Protein AF-A0A946MXM7-F1 (afdb_monomer_lite)

Sequence (198 aa):
MRIASLSPAITEILFALRLQEQIVCTDELSDYPEEAQSIPRVINDNVYEYEADLVFLLSAAEDKLFKKLQGADFSVSHHSPRTINDIYEMIRSIGMIMQVEKEAAAVVLQMQQGLKDVKRKSTLLPSRQGVYIEGCPQPWVKEVAHIAGLERVARESDAEIIVSHNGRIIDAAFLERAGPRLVEGARYLYGWAFENLH

Secondary structure (DSSP, 8-state):
--EEE-SHHHHHHHHHTT-GGGEEEE-TT---SGGGGGSPBPSTT-GGGGT-SEEEEESGGGHHHHHHHTTSSSEEEEE---SHHHHHHHHHHHHHHTT-HHHHHHHHHHHHHHHHHHHHHHTTSSSPPEEE-TT---TTHHHHHHHTT--EEE-GGGHHHHTTSS-PPP-THHHHS-STTHHHHHHHHHHHHHHHH-

Foldseek 3Di:
DAEEEADLLVQQLCVLLVNNVRYQEYAPPNCPPVVSVVHHHDDPLPCVVRPGQEYEEEAPVCVVVVVVCPPPNHYYHYAYDQALVSLLVVLCVVCVVVVSNVSSVVLSVLLVVLLVVLQVLLVPFPAAAADEQPPQPRNHLVVLLVSLRHDYHDYPVCVVVHCPQPRDHDDCPLVNRSGSSSSVVSVVSNVVSNVSRD

pLDDT: mean 85.26, std 15.39, range [36.59, 98.69]

Radius of gyration: 18.13 Å; chains: 1; bounding box: 43×28×55 Å

Structure (mmCIF, N/CA/C/O backbone):
data_AF-A0A946MXM7-F1
#
_entry.id   AF-A0A946MXM7-F1
#
loop_
_atom_site.group_PDB
_atom_site.id
_atom_site.type_symbol
_atom_site.label_atom_id
_atom_site.label_alt_id
_atom_site.label_comp_id
_atom_site.label_asym_id
_atom_site.label_entity_id
_atom_site.label_seq_id
_atom_site.pdbx_PDB_ins_code
_atom_site.Cartn_x
_atom_site.Cartn_y
_atom_site.Cartn_z
_atom_site.occupancy
_atom_site.B_iso_or_equiv
_atom_site.auth_seq_id
_atom_site.auth_comp_id
_atom_site.auth_asym_id
_atom_site.auth_atom_id
_atom_site.pdbx_PDB_model_num
ATOM 1 N N . MET A 1 1 ? -17.093 -1.864 12.922 1.00 92.75 1 MET A N 1
ATOM 2 C CA . MET A 1 1 ? -15.669 -1.732 13.256 1.00 92.75 1 MET A CA 1
ATOM 3 C C . MET A 1 1 ? -15.189 -0.416 12.682 1.00 92.75 1 MET A C 1
ATOM 5 O O . MET A 1 1 ? -15.561 -0.107 11.555 1.00 92.75 1 MET A O 1
ATOM 9 N N . ARG A 1 2 ? -14.466 0.369 13.473 1.00 97.25 2 ARG A N 1
ATOM 10 C CA . ARG A 1 2 ? -13.941 1.697 13.148 1.00 97.25 2 ARG A CA 1
ATOM 11 C C . ARG A 1 2 ? -12.433 1.592 12.950 1.00 97.25 2 ARG A C 1
ATOM 13 O O . ARG A 1 2 ? -11.744 1.045 13.808 1.00 97.25 2 ARG A O 1
ATOM 20 N N . ILE A 1 3 ? -11.930 2.081 11.825 1.00 97.62 3 ILE A N 1
ATOM 21 C CA . ILE A 1 3 ? -10.545 1.881 11.391 1.00 97.62 3 ILE A CA 1
ATOM 22 C C . ILE A 1 3 ? -9.817 3.219 11.344 1.00 97.62 3 ILE A C 1
ATOM 24 O O . ILE A 1 3 ? -10.284 4.154 10.699 1.00 97.62 3 ILE A O 1
ATOM 28 N N . ALA A 1 4 ? -8.639 3.288 11.949 1.00 96.44 4 ALA A N 1
ATOM 29 C CA . ALA A 1 4 ? -7.672 4.337 11.653 1.00 96.44 4 ALA A CA 1
ATOM 30 C C . ALA A 1 4 ? -6.614 3.797 10.684 1.00 96.44 4 ALA A C 1
ATOM 32 O O . ALA A 1 4 ? -6.014 2.749 10.938 1.00 96.44 4 ALA A O 1
ATOM 33 N N . SER A 1 5 ? -6.382 4.503 9.578 1.00 95.81 5 SER A N 1
ATOM 34 C CA . SER A 1 5 ? -5.374 4.142 8.576 1.00 95.81 5 SER A CA 1
ATOM 35 C C . SER A 1 5 ? -4.242 5.159 8.588 1.00 95.81 5 SER A C 1
ATOM 37 O O . SER A 1 5 ? -4.347 6.210 7.963 1.00 95.81 5 SER A O 1
ATOM 39 N N . LEU A 1 6 ? -3.155 4.877 9.305 1.00 94.06 6 LEU A N 1
ATOM 40 C CA . LEU A 1 6 ? -2.060 5.843 9.457 1.00 94.06 6 LEU A CA 1
ATOM 41 C C . LEU A 1 6 ? -0.965 5.642 8.401 1.00 94.06 6 LEU A C 1
ATOM 43 O O . LEU A 1 6 ? 0.216 5.777 8.686 1.00 94.06 6 LEU A O 1
ATOM 47 N N . SER A 1 7 ? -1.356 5.272 7.182 1.00 92.69 7 SER A N 1
ATOM 48 C CA . SER A 1 7 ? -0.440 5.168 6.051 1.00 92.69 7 SER A CA 1
ATOM 49 C C . SER A 1 7 ? -1.175 5.349 4.722 1.00 92.69 7 SER A C 1
ATOM 51 O O . SER A 1 7 ? -2.181 4.662 4.503 1.00 92.69 7 SER A O 1
ATOM 53 N N . PRO A 1 8 ? -0.618 6.122 3.764 1.00 93.00 8 PRO A N 1
ATOM 54 C CA . PRO A 1 8 ? -1.224 6.302 2.448 1.00 93.00 8 PRO A CA 1
ATOM 55 C C . PRO A 1 8 ? -1.489 4.978 1.741 1.00 93.00 8 PRO A C 1
ATOM 57 O O . PRO A 1 8 ? -2.584 4.737 1.248 1.00 93.00 8 PRO A O 1
ATOM 60 N N . ALA A 1 9 ? -0.512 4.070 1.737 1.00 93.50 9 ALA A N 1
ATOM 61 C CA . ALA A 1 9 ? -0.639 2.795 1.041 1.00 93.50 9 ALA A CA 1
ATOM 62 C C . ALA A 1 9 ? -1.697 1.877 1.672 1.00 93.50 9 ALA A C 1
ATOM 64 O O . ALA A 1 9 ? -2.398 1.166 0.952 1.00 93.50 9 ALA A O 1
ATOM 65 N N . ILE A 1 10 ? -1.845 1.906 3.000 1.00 96.00 10 ILE A N 1
ATOM 66 C CA . ILE A 1 10 ? -2.918 1.166 3.670 1.00 96.00 10 ILE A CA 1
ATOM 67 C C . ILE A 1 10 ? -4.274 1.764 3.309 1.00 96.00 10 ILE A C 1
ATOM 69 O O . ILE A 1 10 ? -5.190 1.004 3.002 1.00 96.00 10 ILE A O 1
ATOM 73 N N . THR A 1 11 ? -4.398 3.093 3.286 1.00 96.81 11 THR A N 1
ATOM 74 C CA . THR A 1 11 ? -5.640 3.761 2.881 1.00 96.81 11 THR A CA 1
ATOM 75 C C . THR A 1 11 ? -6.045 3.308 1.481 1.00 96.81 11 THR A C 1
ATOM 77 O O . THR A 1 11 ? -7.160 2.824 1.295 1.00 96.81 11 THR A O 1
ATOM 80 N N . GLU A 1 12 ? -5.118 3.308 0.521 1.00 96.50 12 GLU A N 1
ATOM 81 C CA . GLU A 1 12 ? -5.386 2.806 -0.833 1.00 96.50 12 GLU A CA 1
ATOM 82 C C . GLU A 1 12 ? -5.835 1.334 -0.852 1.00 96.50 12 GLU A C 1
ATOM 84 O O . GLU A 1 12 ? -6.747 0.970 -1.600 1.00 96.50 12 GLU A O 1
ATOM 89 N N . ILE A 1 13 ? -5.227 0.477 -0.023 1.00 97.75 13 ILE A N 1
ATOM 90 C CA . ILE A 1 13 ? -5.630 -0.930 0.107 1.00 97.75 13 ILE A CA 1
ATOM 91 C C . ILE A 1 13 ? -7.049 -1.034 0.668 1.00 97.75 13 ILE A C 1
ATOM 93 O O . ILE A 1 13 ? -7.863 -1.756 0.101 1.00 97.75 13 ILE A O 1
ATOM 97 N N . LEU A 1 14 ? -7.376 -0.316 1.742 1.00 98.19 14 LEU A N 1
ATOM 98 C CA . LEU A 1 14 ? -8.707 -0.352 2.354 1.00 98.19 14 LEU A CA 1
ATOM 99 C C . LEU A 1 14 ? -9.793 0.098 1.368 1.00 98.19 14 LEU A C 1
ATOM 101 O O . LEU A 1 14 ? -10.842 -0.542 1.282 1.00 98.19 14 LEU A O 1
ATOM 105 N N . PHE A 1 15 ? -9.521 1.122 0.558 1.00 98.19 15 PHE A N 1
ATOM 106 C CA . PHE A 1 15 ? -10.405 1.518 -0.541 1.00 98.19 15 PHE A CA 1
ATOM 107 C C . PHE A 1 15 ? -10.541 0.421 -1.604 1.00 98.19 15 PHE A C 1
ATOM 109 O O . PHE A 1 15 ? -11.656 0.087 -2.008 1.00 98.19 15 PHE A O 1
ATOM 116 N N . ALA A 1 16 ? -9.439 -0.207 -2.022 1.00 97.94 16 ALA A N 1
ATOM 117 C CA . ALA A 1 16 ? -9.481 -1.320 -2.975 1.00 97.94 16 ALA A CA 1
ATOM 118 C C . ALA A 1 16 ? -10.277 -2.531 -2.445 1.00 97.94 16 ALA A C 1
ATOM 120 O O . ALA A 1 16 ? -10.899 -3.257 -3.224 1.00 97.94 16 ALA A O 1
ATOM 121 N N . LEU A 1 17 ? -10.302 -2.718 -1.122 1.00 98.38 17 LEU A N 1
ATOM 122 C CA . LEU A 1 17 ? -11.099 -3.729 -0.422 1.00 98.38 17 LEU A CA 1
ATOM 123 C C . LEU A 1 17 ? -12.547 -3.295 -0.138 1.00 98.38 17 LEU A C 1
ATOM 125 O O . LEU A 1 17 ? -13.307 -4.078 0.426 1.00 98.38 17 LEU A O 1
ATOM 129 N N . ARG A 1 18 ? -12.952 -2.089 -0.560 1.00 97.75 18 ARG A N 1
ATOM 130 C CA . ARG A 1 18 ? -14.290 -1.502 -0.344 1.00 97.75 18 ARG A CA 1
ATOM 131 C C . ARG A 1 18 ? -14.629 -1.248 1.129 1.00 97.75 18 ARG A C 1
ATOM 133 O O . ARG A 1 18 ? -15.782 -1.381 1.539 1.00 97.75 18 ARG A O 1
ATOM 140 N N . LEU A 1 19 ? -13.623 -0.896 1.924 1.00 98.12 19 LEU A N 1
ATOM 141 C CA . LEU A 1 19 ? -13.735 -0.664 3.367 1.00 98.12 19 LEU A CA 1
ATOM 142 C C . LEU A 1 19 ? -13.740 0.825 3.745 1.00 98.12 19 LEU A C 1
ATOM 144 O O . LEU A 1 19 ? -13.692 1.141 4.930 1.00 98.12 19 LEU A O 1
ATOM 148 N N . GLN A 1 20 ? -13.819 1.739 2.774 1.00 97.62 20 GLN A N 1
ATOM 149 C CA . GLN A 1 20 ? -13.701 3.184 3.001 1.00 97.62 20 GLN A CA 1
ATOM 150 C C . GLN A 1 20 ? -14.689 3.749 4.035 1.00 97.62 20 GLN A C 1
ATOM 152 O O . GLN A 1 20 ? -14.307 4.585 4.843 1.00 97.62 20 GLN A O 1
ATOM 157 N N . GLU A 1 21 ? -15.918 3.226 4.094 1.00 97.62 21 GLU A N 1
ATOM 158 C CA . GLU A 1 21 ? -16.949 3.657 5.060 1.00 97.62 21 GLU A CA 1
ATOM 159 C C . GLU A 1 21 ? -16.601 3.327 6.523 1.00 97.62 21 GLU A C 1
ATOM 161 O O . GLU A 1 21 ? -17.236 3.822 7.451 1.00 97.62 21 GLU A O 1
ATOM 166 N N . GLN A 1 22 ? -15.624 2.445 6.749 1.00 98.06 22 GLN A N 1
ATOM 167 C CA . GLN A 1 22 ? -15.172 2.062 8.087 1.00 98.06 22 GLN A CA 1
ATOM 168 C C . GLN A 1 22 ? -13.999 2.922 8.570 1.00 98.06 22 GLN A C 1
ATOM 170 O O . GLN A 1 22 ? -13.632 2.830 9.741 1.00 98.06 22 GLN A O 1
ATOM 175 N N . ILE A 1 23 ? -13.404 3.740 7.694 1.00 98.12 23 ILE A N 1
ATOM 176 C CA . ILE A 1 23 ? -12.245 4.572 8.016 1.00 98.12 23 ILE A CA 1
ATOM 177 C C . ILE A 1 23 ? -12.723 5.831 8.743 1.00 98.12 23 ILE A C 1
ATOM 179 O O . ILE A 1 23 ? -13.454 6.648 8.189 1.00 98.12 23 ILE A O 1
ATOM 183 N N . VAL A 1 24 ? -12.299 5.991 9.994 1.00 97.62 24 VAL A N 1
ATOM 184 C CA . VAL A 1 24 ? -12.671 7.134 10.843 1.00 97.62 24 VAL A CA 1
ATOM 185 C C . VAL A 1 24 ? -11.624 8.238 10.834 1.00 97.62 24 VAL A C 1
ATOM 187 O O . VAL A 1 24 ? -11.960 9.395 11.083 1.00 97.62 24 VAL A O 1
ATOM 190 N N . CYS A 1 25 ? -10.374 7.891 10.528 1.00 97.06 25 CYS A N 1
ATOM 191 C CA . CYS A 1 25 ? -9.313 8.852 10.286 1.00 97.06 25 CYS A CA 1
ATOM 192 C C . CYS A 1 25 ? -8.159 8.263 9.466 1.00 97.06 25 CYS A C 1
ATOM 194 O O . CYS A 1 25 ? -7.958 7.042 9.429 1.00 97.06 25 CYS A O 1
ATOM 196 N N . THR A 1 26 ? -7.389 9.148 8.834 1.00 96.38 26 THR A N 1
ATOM 197 C CA . THR A 1 26 ? -6.160 8.814 8.105 1.00 96.38 26 THR A CA 1
ATOM 198 C C . THR A 1 26 ? -4.949 9.596 8.611 1.00 96.38 26 THR A C 1
ATOM 200 O O . THR A 1 26 ? -5.084 10.535 9.399 1.00 96.38 26 THR A O 1
ATOM 203 N N . ASP A 1 27 ? -3.757 9.249 8.125 1.00 92.44 27 ASP A N 1
ATOM 204 C CA . ASP A 1 27 ? -2.595 10.141 8.176 1.00 92.44 27 ASP A CA 1
ATOM 205 C C . ASP A 1 27 ? -2.756 11.366 7.247 1.00 92.44 27 ASP A C 1
ATOM 207 O O . ASP A 1 27 ? -3.731 11.493 6.498 1.00 92.44 27 ASP A O 1
ATOM 211 N N . GLU A 1 28 ? -1.785 12.281 7.294 1.00 91.19 28 GLU A N 1
ATOM 212 C CA . GLU A 1 28 ? -1.806 13.543 6.545 1.00 91.19 28 GLU A CA 1
ATOM 213 C C . GLU A 1 28 ? -1.545 13.400 5.037 1.00 91.19 28 GLU A C 1
ATOM 215 O O . GLU A 1 28 ? -1.922 14.290 4.268 1.00 91.19 28 GLU A O 1
ATOM 220 N N . LEU A 1 29 ? -0.900 12.309 4.617 1.00 90.88 29 LEU A N 1
ATOM 221 C CA . LEU A 1 29 ? -0.456 12.048 3.245 1.00 90.88 29 LEU A CA 1
ATOM 222 C C . LEU A 1 29 ? -1.407 11.109 2.484 1.00 90.88 29 LEU A C 1
ATOM 224 O O . LEU A 1 29 ? -1.219 10.871 1.290 1.00 90.88 29 LEU A O 1
ATOM 228 N N . SER A 1 30 ? -2.421 10.566 3.158 1.00 93.00 30 SER A N 1
ATOM 229 C CA . SER A 1 30 ? -3.493 9.787 2.540 1.00 93.00 30 SER A CA 1
ATOM 230 C C . SER A 1 30 ? -4.367 10.677 1.649 1.00 93.00 30 SER A C 1
ATOM 232 O O . SER A 1 30 ? -5.227 11.418 2.122 1.00 93.00 30 SER A O 1
ATOM 234 N N . ASP A 1 31 ? -4.137 10.605 0.339 1.00 92.56 31 ASP A N 1
ATOM 235 C CA . ASP A 1 31 ? -4.750 11.485 -0.666 1.00 92.56 31 ASP A CA 1
ATOM 236 C C . ASP A 1 31 ? -5.402 10.741 -1.849 1.00 92.56 31 ASP A C 1
ATOM 238 O O . ASP A 1 31 ? -5.929 11.390 -2.759 1.00 92.56 31 ASP A O 1
ATOM 242 N N . TYR A 1 32 ? -5.356 9.402 -1.842 1.00 92.31 32 TYR A N 1
ATOM 243 C CA . TYR A 1 32 ? -5.869 8.543 -2.906 1.00 92.31 32 TYR A CA 1
ATOM 244 C C . TYR A 1 32 ? -6.736 7.391 -2.357 1.00 92.31 32 TYR A C 1
ATOM 246 O O . TYR A 1 32 ? -6.351 6.754 -1.371 1.00 92.31 32 TYR A O 1
ATOM 254 N N . PRO A 1 33 ? -7.857 7.056 -3.026 1.00 93.81 33 PRO A N 1
ATOM 255 C CA . PRO A 1 33 ? -8.458 7.818 -4.128 1.00 93.81 33 PRO A CA 1
ATOM 256 C C . PRO A 1 33 ? -8.921 9.206 -3.641 1.00 93.81 33 PRO A C 1
ATOM 258 O O . PRO A 1 33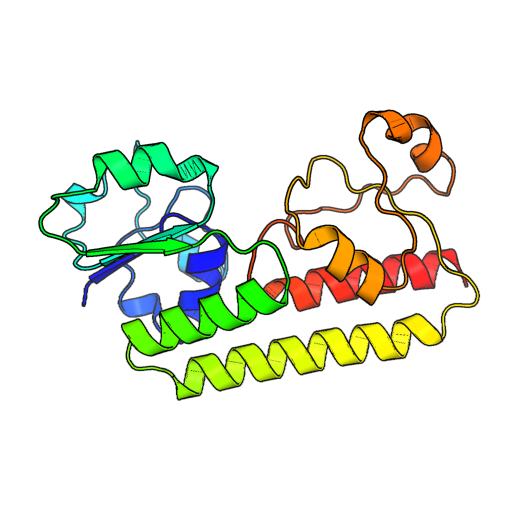 ? -8.792 9.505 -2.457 1.00 93.81 33 PRO A O 1
ATOM 261 N N . GLU A 1 34 ? -9.363 10.093 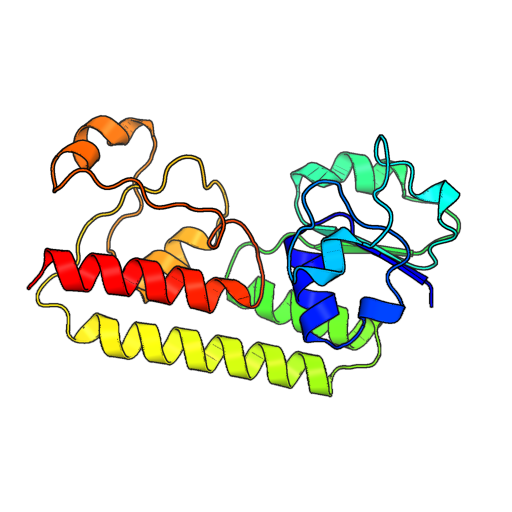-4.536 1.00 95.50 34 GLU A N 1
ATOM 262 C CA . GLU A 1 34 ? -9.643 11.505 -4.200 1.00 95.50 34 GLU A CA 1
ATOM 263 C C . GLU A 1 34 ? -10.600 11.641 -3.001 1.00 95.50 34 GLU A C 1
ATOM 265 O O . GLU A 1 34 ? -10.434 12.511 -2.145 1.00 95.50 34 GLU A O 1
ATOM 270 N N . GLU A 1 35 ? -11.537 10.702 -2.874 1.00 96.56 35 GLU A N 1
ATOM 271 C CA . GLU A 1 35 ? -12.482 10.590 -1.768 1.00 96.56 35 GLU A CA 1
ATOM 272 C C . GLU A 1 35 ? -11.802 10.442 -0.394 1.00 96.56 35 GLU A C 1
ATOM 274 O O . GLU A 1 35 ? -12.352 10.906 0.607 1.00 96.56 35 GLU A O 1
ATOM 279 N N . ALA A 1 36 ? -10.594 9.868 -0.323 1.00 96.44 36 ALA A N 1
ATOM 280 C CA . ALA A 1 36 ? -9.826 9.739 0.917 1.00 96.44 36 ALA A CA 1
ATOM 281 C C . ALA A 1 36 ? -9.493 11.100 1.547 1.00 96.44 36 ALA A C 1
ATOM 283 O O . ALA A 1 36 ? -9.412 11.208 2.767 1.00 96.44 36 ALA A O 1
ATOM 284 N N . GLN A 1 37 ? -9.381 12.164 0.743 1.00 96.00 37 GLN A N 1
ATOM 285 C CA . GLN A 1 37 ? -9.074 13.510 1.239 1.00 96.00 37 GLN A CA 1
ATOM 286 C C . GLN A 1 37 ? -10.196 14.105 2.099 1.00 96.00 37 GLN A C 1
ATOM 288 O O . GLN A 1 37 ? -9.952 15.054 2.843 1.00 96.00 37 GLN A O 1
ATOM 293 N N . SER A 1 38 ? -11.414 13.562 1.995 1.00 96.00 38 SER A N 1
ATOM 294 C CA . SER A 1 38 ? -12.558 13.982 2.809 1.00 96.00 38 SER A CA 1
ATOM 295 C C . SER A 1 38 ? -12.586 13.345 4.203 1.00 96.00 38 SER A C 1
ATOM 297 O O . SER A 1 38 ? -13.332 13.804 5.069 1.00 96.00 38 SER A O 1
ATOM 299 N N . ILE A 1 39 ? -11.777 12.307 4.432 1.00 97.56 39 ILE A N 1
ATOM 300 C CA . ILE A 1 39 ? -11.706 11.603 5.712 1.00 97.56 39 ILE A CA 1
ATOM 301 C C . ILE A 1 39 ? -10.918 12.468 6.714 1.00 97.56 39 ILE A C 1
ATOM 303 O O . ILE A 1 39 ? -9.913 13.080 6.338 1.00 97.56 39 ILE A O 1
ATOM 307 N N . PRO A 1 40 ? -11.338 12.546 7.994 1.00 96.50 40 PRO A N 1
ATOM 308 C CA . PRO A 1 40 ? -10.597 13.283 9.012 1.00 96.50 40 PRO A CA 1
ATOM 309 C C . PRO A 1 40 ? -9.131 12.839 9.120 1.00 96.50 40 PRO A C 1
ATOM 311 O O . PRO A 1 40 ? -8.828 11.649 9.091 1.00 96.50 40 PRO A O 1
ATOM 314 N N . ARG A 1 41 ? -8.214 13.794 9.292 1.00 94.94 41 ARG A N 1
ATOM 315 C CA . ARG A 1 41 ? -6.779 13.516 9.444 1.00 94.94 41 ARG A CA 1
ATOM 316 C C . ARG A 1 41 ? -6.381 13.564 10.906 1.00 94.94 41 ARG A C 1
ATOM 318 O O . ARG A 1 41 ? -6.743 14.500 11.621 1.00 94.94 41 ARG A O 1
ATOM 325 N N . VAL A 1 42 ? -5.603 12.584 11.342 1.00 90.94 42 VAL A N 1
ATOM 326 C CA . VAL A 1 42 ? -5.028 12.594 12.684 1.00 90.94 42 VAL A CA 1
ATOM 327 C C . VAL A 1 42 ? -3.996 13.716 12.791 1.00 90.94 42 VAL A C 1
ATOM 329 O O . VAL A 1 42 ? -3.133 13.860 11.933 1.00 90.94 42 VAL A O 1
ATOM 332 N N . ILE A 1 43 ? -4.071 14.496 13.871 1.00 81.56 43 ILE A N 1
ATOM 333 C CA . ILE A 1 43 ? -3.101 15.546 14.194 1.00 81.56 43 ILE A CA 1
ATOM 334 C C . ILE A 1 43 ? -2.116 14.969 15.218 1.00 81.56 43 ILE A C 1
ATOM 336 O O . ILE A 1 43 ? -2.541 14.443 16.249 1.00 81.56 43 ILE A O 1
ATOM 340 N N . ASN A 1 44 ? -0.807 15.089 14.972 1.00 79.44 44 ASN A N 1
ATOM 341 C CA . ASN A 1 44 ? 0.255 14.610 15.878 1.00 79.44 44 ASN A CA 1
ATOM 342 C C . ASN A 1 44 ? 0.127 13.121 16.275 1.00 79.44 44 ASN A C 1
ATOM 344 O O . ASN A 1 44 ? 0.430 12.760 17.415 1.00 79.44 44 ASN A O 1
ATOM 348 N N . ASP A 1 45 ? -0.364 12.271 15.371 1.00 74.69 45 ASP A N 1
ATOM 349 C CA . ASP A 1 45 ? -0.619 10.840 15.602 1.00 74.69 45 ASP A CA 1
ATOM 350 C C . ASP A 1 45 ? -1.590 10.528 16.766 1.00 74.69 45 ASP A C 1
ATOM 352 O O . ASP A 1 45 ? -1.630 9.403 17.275 1.00 74.69 45 ASP A O 1
ATOM 356 N N . ASN A 1 46 ? -2.404 11.500 17.201 1.00 84.69 46 ASN A N 1
ATOM 357 C CA . ASN A 1 46 ? -3.395 11.302 18.257 1.00 84.69 46 ASN A CA 1
ATOM 358 C C . ASN A 1 46 ? -4.665 10.585 17.758 1.00 84.69 46 ASN A C 1
ATOM 360 O O . ASN A 1 46 ? -5.710 11.193 17.530 1.00 84.69 46 ASN A O 1
ATOM 364 N N . VAL A 1 47 ? -4.581 9.264 17.606 1.00 89.50 47 VAL A N 1
ATOM 365 C CA . VAL A 1 47 ? -5.699 8.425 17.140 1.00 89.50 47 VAL A CA 1
ATOM 366 C C . VAL A 1 47 ? -6.829 8.260 18.173 1.00 89.50 47 VAL A C 1
ATOM 368 O O . VAL A 1 47 ? -7.955 7.927 17.806 1.00 89.50 47 VAL A O 1
ATOM 371 N N . TYR A 1 48 ? -6.564 8.526 19.458 1.00 87.94 48 TYR A N 1
ATOM 372 C CA . TYR A 1 48 ? -7.511 8.295 20.559 1.00 87.94 48 TYR A CA 1
ATOM 373 C C . TYR A 1 48 ? -8.800 9.128 20.453 1.00 87.94 48 TYR A C 1
ATOM 375 O O . TYR A 1 48 ? -9.831 8.728 20.985 1.00 87.94 48 TYR A O 1
ATOM 383 N N . GLU A 1 49 ? -8.765 10.257 19.742 1.00 89.81 49 GLU A N 1
ATOM 384 C CA . GLU A 1 49 ? -9.922 11.143 19.544 1.00 89.81 49 GLU A CA 1
ATOM 385 C C . GLU A 1 49 ? -10.953 10.597 18.542 1.00 89.81 49 GLU A C 1
ATOM 387 O O . GLU A 1 49 ? -12.064 11.115 18.455 1.00 89.81 49 GLU A O 1
ATOM 392 N N . TYR A 1 50 ? -10.606 9.546 17.794 1.00 92.81 50 TYR A N 1
ATOM 393 C CA . TYR A 1 50 ? -11.407 9.049 16.673 1.00 92.81 50 TYR A CA 1
ATOM 394 C C . TYR A 1 50 ? -12.178 7.763 16.981 1.00 92.81 50 TYR A C 1
ATOM 396 O O . TYR A 1 50 ? -12.850 7.232 16.094 1.00 92.81 50 TYR A O 1
ATOM 404 N N . GLU A 1 51 ? -12.121 7.264 18.221 1.00 92.44 51 GLU A N 1
ATOM 405 C CA . GLU A 1 51 ? -12.816 6.039 18.655 1.00 92.44 51 GLU A CA 1
ATOM 406 C C . GLU A 1 51 ? -12.547 4.851 17.706 1.00 92.44 51 GLU A C 1
ATOM 408 O O . GLU A 1 51 ? -13.468 4.148 17.291 1.00 92.44 51 GLU A O 1
ATOM 413 N N . ALA A 1 52 ? -11.302 4.676 17.256 1.00 94.94 52 ALA A N 1
ATOM 414 C CA . ALA A 1 52 ? -10.939 3.556 16.390 1.00 94.94 52 ALA A CA 1
ATOM 415 C C . ALA A 1 52 ? -10.915 2.243 17.190 1.00 94.94 52 ALA A C 1
ATOM 417 O O . ALA A 1 52 ? -10.410 2.215 18.306 1.00 94.94 52 ALA A O 1
ATOM 418 N N . ASP A 1 53 ? -11.407 1.154 16.595 1.00 96.12 53 ASP A N 1
ATOM 419 C CA . ASP A 1 53 ? -11.301 -0.210 17.137 1.00 96.12 53 ASP A CA 1
ATOM 420 C C . ASP A 1 53 ? -9.995 -0.890 16.684 1.00 96.12 53 ASP A C 1
ATOM 422 O O . ASP A 1 53 ? -9.456 -1.774 17.357 1.00 96.12 53 ASP A O 1
ATOM 426 N N . LEU A 1 54 ? -9.502 -0.491 15.505 1.00 96.31 54 LEU A N 1
ATOM 427 C CA . LEU A 1 54 ? -8.329 -1.048 14.843 1.00 96.31 54 LEU A CA 1
ATOM 428 C C . LEU A 1 54 ? -7.517 0.060 14.168 1.00 96.31 54 LEU A C 1
ATOM 430 O O . LEU A 1 54 ? -8.046 0.833 13.371 1.00 96.31 54 LEU A O 1
ATOM 434 N N . VAL A 1 55 ? -6.217 0.095 14.446 1.00 95.38 55 VAL A N 1
ATOM 435 C CA . VAL A 1 55 ? -5.261 1.016 13.825 1.00 95.38 55 VAL A CA 1
ATOM 436 C C . VAL A 1 55 ? -4.321 0.231 12.921 1.00 95.38 55 VAL A C 1
ATOM 438 O O . VAL A 1 55 ? -3.661 -0.706 13.373 1.00 95.38 55 VAL A O 1
ATOM 441 N N . PHE A 1 56 ? -4.234 0.620 11.653 1.00 95.56 56 PHE A N 1
ATOM 442 C CA . PHE A 1 56 ? -3.238 0.089 10.733 1.00 95.56 56 PHE A CA 1
ATOM 443 C C . PHE A 1 56 ? -2.031 1.019 10.624 1.00 95.56 56 PHE A C 1
ATOM 445 O O . PHE A 1 56 ? -2.177 2.230 10.457 1.00 95.56 56 PHE A O 1
ATOM 452 N N . LEU A 1 57 ? -0.849 0.410 10.670 1.00 92.94 57 LEU A N 1
ATOM 453 C CA . LEU A 1 57 ? 0.457 1.045 10.526 1.00 92.94 57 LEU A CA 1
ATOM 454 C C . LEU A 1 57 ? 1.246 0.349 9.409 1.00 92.94 57 LEU A C 1
ATOM 456 O O . LEU A 1 57 ? 1.149 -0.873 9.236 1.00 92.94 57 LEU A O 1
ATOM 460 N N . LEU A 1 58 ? 2.077 1.100 8.694 1.00 90.38 58 LEU A N 1
ATOM 461 C CA . LEU A 1 58 ? 2.960 0.592 7.653 1.00 90.38 58 LEU A CA 1
ATOM 462 C C . LEU A 1 58 ? 4.324 1.282 7.713 1.00 90.38 58 LEU A C 1
ATOM 464 O O . LEU A 1 58 ? 4.447 2.421 7.277 1.00 90.38 58 LEU A O 1
ATOM 468 N N . SER A 1 59 ? 5.356 0.531 8.119 1.00 80.81 59 SER A N 1
ATOM 469 C CA . SER A 1 59 ? 6.803 0.827 8.025 1.00 80.81 59 SER A CA 1
ATOM 470 C C . SER A 1 59 ? 7.513 0.526 9.342 1.00 80.81 59 SER A C 1
ATOM 472 O O . SER A 1 59 ? 6.982 0.756 10.422 1.00 80.81 59 SER A O 1
ATOM 474 N N . ALA A 1 60 ? 8.781 0.113 9.270 1.00 67.19 60 ALA A N 1
ATOM 475 C CA . ALA A 1 60 ? 9.648 0.023 10.449 1.00 67.19 60 ALA A CA 1
ATOM 476 C C . ALA A 1 60 ? 9.884 1.387 11.139 1.00 67.19 60 ALA A C 1
ATOM 478 O O . ALA A 1 60 ? 10.189 1.440 12.328 1.00 67.19 60 ALA A O 1
ATOM 479 N N . ALA A 1 61 ? 9.742 2.505 10.415 1.00 65.31 61 ALA A N 1
ATOM 480 C CA . ALA A 1 61 ? 9.880 3.846 10.993 1.00 65.31 61 ALA A CA 1
ATOM 481 C C . ALA A 1 61 ? 8.812 4.135 12.067 1.00 65.31 61 ALA A C 1
ATOM 483 O O . ALA A 1 61 ? 9.050 4.915 12.992 1.00 65.31 61 ALA A O 1
ATOM 484 N N . GLU A 1 62 ? 7.672 3.449 11.983 1.00 76.50 62 GLU A N 1
ATOM 485 C CA . GLU A 1 62 ? 6.542 3.595 12.895 1.00 76.50 62 GLU A CA 1
ATOM 486 C C . GLU A 1 62 ? 6.655 2.699 14.133 1.00 76.50 62 GLU A C 1
ATOM 488 O O . GLU A 1 62 ? 5.797 2.770 15.004 1.00 76.50 62 GLU A O 1
ATOM 493 N N . ASP A 1 63 ? 7.739 1.929 14.308 1.00 77.81 63 ASP A N 1
ATOM 494 C CA . ASP A 1 63 ? 7.960 1.079 15.493 1.00 77.81 63 ASP A CA 1
ATOM 495 C C . ASP A 1 63 ? 7.810 1.851 16.815 1.00 77.81 63 ASP A C 1
ATOM 497 O O . ASP A 1 63 ? 7.363 1.311 17.830 1.00 77.81 63 ASP A O 1
ATOM 501 N N . LYS A 1 64 ? 8.210 3.130 16.829 1.00 80.62 64 LYS A N 1
ATOM 502 C CA . LYS A 1 64 ? 8.044 4.003 18.000 1.00 80.62 64 LYS A CA 1
ATOM 503 C C . LYS A 1 64 ? 6.577 4.335 18.253 1.00 80.62 64 LYS A C 1
ATOM 505 O O . LYS A 1 64 ? 6.171 4.340 19.412 1.00 80.62 64 LYS A O 1
ATOM 510 N N . LEU A 1 65 ? 5.815 4.627 17.200 1.00 82.62 65 LEU A N 1
ATOM 511 C CA . LEU A 1 65 ? 4.380 4.881 17.294 1.00 82.62 65 LEU A CA 1
ATOM 512 C C . LEU A 1 65 ? 3.655 3.598 17.706 1.00 82.62 65 LEU A C 1
ATOM 514 O O . LEU A 1 65 ? 2.937 3.612 18.697 1.00 82.62 65 LEU A O 1
ATOM 518 N N . PHE A 1 66 ? 3.960 2.467 17.067 1.00 83.56 66 PHE A N 1
ATOM 519 C CA . PHE A 1 66 ? 3.456 1.150 17.449 1.00 83.56 66 PHE A CA 1
ATOM 520 C C . PHE A 1 66 ? 3.659 0.874 18.944 1.00 83.56 66 PHE A C 1
ATOM 522 O O . PHE A 1 66 ? 2.705 0.556 19.644 1.00 83.56 66 PHE A O 1
ATOM 529 N N . LYS A 1 67 ? 4.874 1.081 19.472 1.00 84.12 67 LYS A N 1
ATOM 530 C CA . LYS A 1 67 ? 5.166 0.919 20.909 1.00 84.12 67 LYS A CA 1
ATOM 531 C C . LYS A 1 67 ? 4.382 1.869 21.814 1.00 84.12 67 LYS A C 1
ATOM 533 O O . LYS A 1 67 ? 4.071 1.482 22.931 1.00 84.12 67 LYS A O 1
ATOM 538 N N . LYS A 1 68 ? 4.090 3.096 21.371 1.00 84.12 68 LYS A N 1
ATOM 539 C CA . LYS A 1 68 ? 3.254 4.042 22.134 1.00 84.12 68 LYS A CA 1
ATOM 540 C 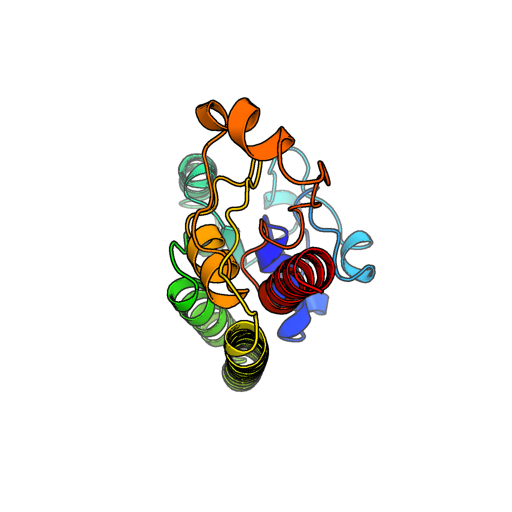C . LYS A 1 68 ? 1.791 3.612 22.171 1.00 84.12 68 LYS A C 1
ATOM 542 O O . LYS A 1 68 ? 1.129 3.835 23.174 1.00 84.12 68 LYS A O 1
ATOM 547 N N . LEU A 1 69 ? 1.311 3.014 21.084 1.00 85.25 69 LEU A N 1
ATOM 548 C CA . LEU A 1 69 ? -0.064 2.541 20.948 1.00 85.25 69 LEU A CA 1
ATOM 549 C C . LEU A 1 69 ? -0.279 1.159 21.598 1.00 85.25 69 LEU A C 1
ATOM 551 O O . LEU A 1 69 ? -1.419 0.733 21.766 1.00 85.25 69 LEU A O 1
ATOM 555 N N . GLN A 1 70 ? 0.791 0.455 21.995 1.00 78.00 70 GLN A N 1
ATOM 556 C CA . GLN A 1 70 ? 0.680 -0.798 22.746 1.00 78.00 70 GLN A CA 1
ATOM 557 C C . GLN A 1 70 ? 0.002 -0.569 24.101 1.00 78.00 70 GLN A C 1
ATOM 559 O O . GLN A 1 70 ? 0.431 0.266 24.892 1.00 78.00 70 GLN A O 1
ATOM 564 N N . GLY A 1 71 ? -1.033 -1.363 24.383 1.00 75.06 71 GLY A N 1
ATOM 565 C CA . GLY A 1 71 ? -1.815 -1.257 25.617 1.00 75.06 71 GLY A CA 1
ATOM 566 C C . GLY A 1 71 ? -2.948 -0.232 25.560 1.00 75.06 71 GLY A C 1
ATOM 567 O O . GLY A 1 71 ? -3.564 0.022 26.590 1.00 75.06 71 GLY A O 1
ATOM 568 N N . ALA A 1 72 ? -3.226 0.343 24.386 1.00 83.44 72 ALA A N 1
ATOM 569 C CA . ALA A 1 72 ? -4.472 1.056 24.139 1.00 83.44 72 ALA A CA 1
ATOM 570 C C . ALA A 1 72 ? -5.676 0.097 24.137 1.00 83.44 72 ALA A C 1
ATOM 572 O O . ALA A 1 72 ? -5.524 -1.114 23.968 1.00 83.44 72 ALA A O 1
ATOM 573 N N . ASP A 1 73 ? -6.879 0.658 24.254 1.00 87.44 73 ASP A N 1
ATOM 574 C CA . ASP A 1 73 ? -8.138 -0.100 24.218 1.00 87.44 73 ASP A CA 1
ATOM 575 C C . ASP A 1 73 ? -8.524 -0.583 22.802 1.00 87.44 73 ASP A C 1
ATOM 577 O O . ASP A 1 73 ? -9.546 -1.244 22.623 1.00 87.44 73 ASP A O 1
ATOM 581 N N . PHE A 1 74 ? -7.699 -0.286 21.793 1.00 90.88 74 PHE A N 1
ATOM 582 C CA . PHE A 1 74 ? -7.866 -0.713 20.405 1.00 90.88 74 PHE A CA 1
ATOM 583 C C . PHE A 1 74 ? -6.758 -1.663 19.948 1.00 90.88 74 PHE A C 1
ATOM 585 O O . PHE A 1 74 ? -5.650 -1.695 20.486 1.00 90.88 74 PHE A O 1
ATOM 592 N N . SER A 1 75 ? -7.052 -2.431 18.900 1.00 94.00 75 SER A N 1
ATOM 593 C CA . SER A 1 75 ? -6.071 -3.310 18.261 1.00 94.00 75 SER A CA 1
ATOM 594 C C . SER A 1 75 ? -5.159 -2.527 17.319 1.00 94.00 75 SER A C 1
ATOM 596 O O . SER A 1 75 ? -5.578 -1.551 16.700 1.00 94.00 75 SER A O 1
ATOM 598 N N . VAL A 1 76 ? -3.913 -2.977 17.157 1.00 93.12 76 VAL A N 1
ATOM 599 C CA . VAL A 1 76 ? -2.963 -2.376 16.209 1.00 93.12 76 VAL A CA 1
ATOM 600 C C . VAL A 1 76 ? -2.412 -3.454 15.279 1.00 93.12 76 VAL A C 1
ATOM 602 O O . VAL A 1 76 ? -1.828 -4.432 15.745 1.00 93.12 76 VAL A O 1
ATOM 605 N N . SER A 1 77 ? -2.583 -3.267 13.969 1.00 93.69 77 SER A N 1
ATOM 606 C CA . SER A 1 77 ? -2.019 -4.123 12.921 1.00 93.69 77 SER A CA 1
ATOM 607 C C . SER A 1 77 ? -0.878 -3.390 12.228 1.00 93.69 77 SER A C 1
ATOM 609 O O . SER A 1 77 ? -1.088 -2.389 11.544 1.00 93.69 77 SER A O 1
ATOM 611 N N . HIS A 1 78 ? 0.344 -3.878 12.420 1.00 92.81 78 HIS A N 1
ATOM 612 C CA . HIS A 1 78 ? 1.551 -3.244 11.900 1.00 92.81 78 HIS A CA 1
ATOM 613 C C . HIS A 1 78 ? 2.198 -4.093 10.810 1.00 92.81 78 HIS A C 1
ATOM 615 O O . HIS A 1 78 ? 2.436 -5.289 10.993 1.00 92.81 78 HIS A O 1
ATOM 621 N N . HIS A 1 79 ? 2.499 -3.460 9.678 1.00 92.69 79 HIS A N 1
ATOM 622 C CA . HIS A 1 79 ? 3.088 -4.107 8.513 1.00 92.69 79 HIS A CA 1
ATOM 623 C C . HIS A 1 79 ? 4.415 -3.447 8.118 1.00 92.69 79 HIS A C 1
ATOM 625 O O . HIS A 1 79 ? 4.613 -2.243 8.256 1.00 92.69 79 HIS A O 1
ATOM 631 N N . SER A 1 80 ? 5.351 -4.244 7.602 1.00 91.56 80 SER A N 1
ATOM 632 C CA . SER A 1 80 ? 6.650 -3.759 7.117 1.00 91.56 80 SER A CA 1
ATOM 633 C C . SER A 1 80 ? 7.130 -4.639 5.953 1.00 91.56 80 SER A C 1
ATOM 635 O O . SER A 1 80 ? 8.067 -5.431 6.111 1.00 91.56 80 SER A O 1
ATOM 637 N N . PRO A 1 81 ? 6.425 -4.597 4.803 1.00 92.75 81 PRO A N 1
ATOM 638 C CA . PRO A 1 81 ? 6.750 -5.437 3.659 1.00 92.75 81 PRO A CA 1
ATOM 639 C C . PRO A 1 81 ? 8.130 -5.074 3.110 1.00 92.75 81 PRO A C 1
ATOM 641 O O . PRO A 1 81 ? 8.515 -3.905 3.094 1.00 92.75 81 PRO A O 1
ATOM 644 N N . ARG A 1 82 ? 8.895 -6.071 2.652 1.00 90.88 82 ARG A N 1
ATOM 645 C CA . ARG A 1 82 ? 10.203 -5.834 2.023 1.00 90.88 82 ARG A CA 1
ATOM 646 C C . ARG A 1 82 ? 10.227 -6.171 0.543 1.00 90.88 82 ARG A C 1
ATOM 648 O O . ARG A 1 82 ? 11.020 -5.600 -0.198 1.00 90.88 82 ARG A O 1
ATOM 655 N N . THR A 1 83 ? 9.355 -7.075 0.131 1.00 93.56 83 THR A N 1
ATOM 656 C CA . THR A 1 83 ? 9.240 -7.574 -1.237 1.00 93.56 83 THR A CA 1
ATOM 657 C C . THR A 1 83 ? 7.835 -7.347 -1.777 1.00 93.56 83 THR A C 1
ATOM 659 O O . THR A 1 83 ? 6.897 -7.137 -1.005 1.00 93.56 83 THR A O 1
ATOM 662 N N . ILE A 1 84 ? 7.646 -7.451 -3.097 1.00 95.75 84 ILE A N 1
ATOM 663 C CA . ILE A 1 84 ? 6.296 -7.402 -3.686 1.00 95.75 84 ILE A CA 1
ATOM 664 C C . ILE A 1 84 ? 5.426 -8.547 -3.142 1.00 95.75 84 ILE A C 1
ATOM 666 O O . ILE A 1 84 ? 4.222 -8.380 -2.950 1.00 95.75 84 ILE A O 1
ATOM 670 N N . ASN A 1 85 ? 6.025 -9.705 -2.845 1.00 96.94 85 ASN A N 1
ATOM 671 C CA . ASN A 1 85 ? 5.290 -10.810 -2.242 1.00 96.94 85 ASN A CA 1
ATOM 672 C C . ASN A 1 85 ? 4.787 -10.470 -0.832 1.00 96.94 85 ASN A C 1
ATOM 674 O O . ASN A 1 85 ? 3.643 -10.778 -0.514 1.00 96.94 85 ASN A O 1
ATOM 678 N N . ASP A 1 86 ? 5.590 -9.784 -0.016 1.00 96.56 86 ASP A N 1
ATOM 679 C CA . ASP A 1 86 ? 5.156 -9.341 1.316 1.00 96.56 86 ASP A CA 1
ATOM 680 C C . ASP A 1 86 ? 3.980 -8.361 1.232 1.00 96.56 86 ASP A C 1
ATOM 682 O O . ASP A 1 86 ? 3.124 -8.352 2.110 1.00 96.56 86 ASP A O 1
ATOM 686 N N . ILE A 1 87 ? 3.902 -7.562 0.162 1.00 96.62 87 ILE A N 1
ATOM 687 C CA . ILE A 1 87 ? 2.757 -6.677 -0.098 1.00 96.62 87 ILE A CA 1
ATOM 688 C C . ILE A 1 87 ? 1.500 -7.501 -0.387 1.00 96.62 87 ILE A C 1
ATOM 690 O O . ILE A 1 87 ? 0.427 -7.184 0.123 1.00 96.62 87 ILE A O 1
ATOM 694 N N . TYR A 1 88 ? 1.611 -8.593 -1.150 1.00 98.31 88 TYR A N 1
ATOM 695 C CA . TYR A 1 88 ? 0.485 -9.507 -1.352 1.00 98.31 88 TYR A CA 1
ATOM 696 C C . TYR A 1 88 ? 0.031 -10.157 -0.045 1.00 98.31 88 TYR A C 1
ATOM 698 O O . TYR A 1 88 ? -1.171 -10.221 0.214 1.00 98.31 88 TYR A O 1
ATOM 706 N N . GLU A 1 89 ? 0.970 -10.620 0.783 1.00 98.12 89 GLU A N 1
ATOM 707 C CA . GLU A 1 89 ? 0.646 -11.200 2.091 1.00 98.12 89 GLU A CA 1
ATOM 708 C C . GLU A 1 89 ? 0.030 -10.169 3.037 1.00 98.12 89 GLU A C 1
ATOM 710 O O . GLU A 1 89 ? -0.930 -10.477 3.737 1.00 98.12 89 GLU A O 1
ATOM 715 N N . MET A 1 90 ? 0.507 -8.925 3.006 1.00 97.56 90 MET A N 1
ATOM 716 C CA . MET A 1 90 ? -0.090 -7.816 3.744 1.00 97.56 90 MET A CA 1
ATOM 717 C C . MET A 1 90 ? -1.548 -7.589 3.327 1.00 97.56 90 MET A C 1
ATOM 719 O O . MET A 1 90 ? -2.420 -7.553 4.189 1.00 97.56 90 MET A O 1
AT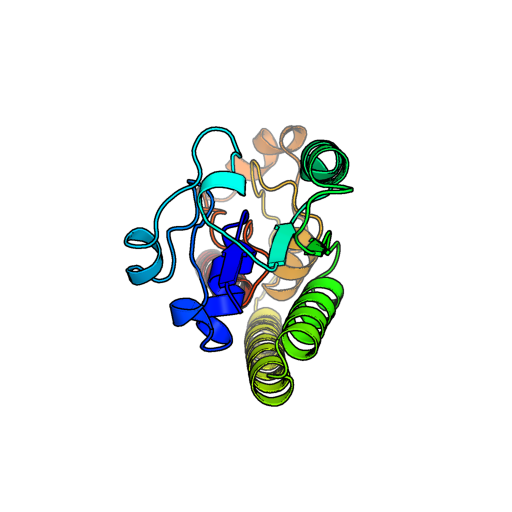OM 723 N N . ILE A 1 91 ? -1.842 -7.508 2.024 1.00 98.50 91 ILE A N 1
ATOM 724 C CA . ILE A 1 91 ? -3.219 -7.329 1.530 1.00 98.50 91 ILE A CA 1
ATOM 725 C C . ILE A 1 91 ? -4.112 -8.504 1.954 1.00 98.50 91 ILE A C 1
ATOM 727 O O . ILE A 1 91 ? -5.243 -8.291 2.389 1.00 98.50 91 ILE A O 1
ATOM 731 N N . ARG A 1 92 ? -3.611 -9.746 1.882 1.00 98.56 92 ARG A N 1
ATOM 732 C CA . ARG A 1 92 ? -4.342 -10.934 2.361 1.00 98.56 92 ARG A CA 1
ATOM 733 C C . ARG A 1 92 ? -4.591 -10.889 3.865 1.00 98.56 92 ARG A C 1
ATOM 735 O O . ARG A 1 92 ? -5.693 -11.205 4.299 1.00 98.56 92 ARG A O 1
ATOM 742 N N . SER A 1 93 ? -3.591 -10.484 4.646 1.00 98.19 93 SER A N 1
ATOM 743 C CA . SER A 1 93 ? -3.696 -10.341 6.098 1.00 98.19 93 SER A CA 1
ATOM 744 C C . SER A 1 93 ? -4.733 -9.287 6.480 1.00 98.19 93 SER A C 1
ATOM 746 O O . SER A 1 93 ? -5.578 -9.570 7.326 1.00 98.19 93 SER A O 1
ATOM 748 N N . ILE A 1 94 ? -4.733 -8.127 5.815 1.00 98.12 94 ILE A N 1
ATOM 749 C CA . ILE A 1 94 ? -5.769 -7.100 5.989 1.00 98.12 94 ILE A CA 1
ATOM 750 C C . ILE A 1 94 ? -7.139 -7.686 5.631 1.00 98.12 94 ILE A C 1
ATOM 752 O O . ILE A 1 94 ? -8.072 -7.571 6.418 1.00 98.12 94 ILE A O 1
ATOM 756 N N . GLY A 1 95 ? -7.253 -8.390 4.501 1.00 98.31 95 GLY A N 1
ATOM 757 C CA . GLY A 1 95 ? -8.487 -9.069 4.102 1.00 98.31 95 GLY A CA 1
ATOM 758 C C . GLY A 1 95 ? -9.014 -10.047 5.152 1.00 98.31 95 GLY A C 1
ATOM 759 O O . GLY A 1 95 ? -10.207 -10.053 5.421 1.00 98.31 95 GLY A O 1
ATOM 760 N N . MET A 1 96 ? -8.137 -10.822 5.791 1.00 98.25 96 MET A N 1
ATOM 761 C CA . MET A 1 96 ? -8.507 -11.761 6.855 1.00 98.25 96 MET A CA 1
ATOM 762 C C . MET A 1 96 ? -8.967 -11.046 8.133 1.00 98.25 96 MET A C 1
ATOM 764 O O . MET A 1 96 ? -9.990 -11.412 8.705 1.00 98.25 96 MET A O 1
ATOM 768 N N . ILE A 1 97 ? -8.250 -10.004 8.571 1.00 97.69 97 ILE A N 1
ATOM 769 C CA . ILE A 1 97 ? -8.633 -9.195 9.745 1.00 97.69 97 ILE A CA 1
ATOM 770 C C . ILE A 1 97 ? -10.013 -8.560 9.531 1.00 97.69 97 ILE A C 1
ATOM 772 O O . ILE A 1 97 ? -10.841 -8.515 10.440 1.00 97.69 97 ILE A O 1
ATOM 776 N N . MET A 1 98 ? -10.261 -8.106 8.305 1.00 97.69 98 MET A N 1
ATOM 777 C CA . MET A 1 98 ? -11.473 -7.403 7.903 1.00 97.69 98 MET A CA 1
ATOM 778 C C . MET A 1 98 ? -12.599 -8.331 7.414 1.00 97.69 98 MET A C 1
ATOM 780 O O . MET A 1 98 ? -13.680 -7.834 7.108 1.00 97.69 98 MET A O 1
ATOM 784 N N . GLN A 1 99 ? -12.368 -9.650 7.351 1.00 97.81 99 GLN A N 1
ATOM 785 C CA . GLN A 1 99 ? -13.309 -10.667 6.849 1.00 97.81 99 GLN A CA 1
ATOM 786 C C . GLN A 1 99 ? -13.800 -10.405 5.407 1.00 97.81 99 GLN A C 1
ATOM 788 O O . GLN A 1 99 ? -14.977 -10.573 5.082 1.00 97.81 99 GLN A O 1
ATOM 793 N N . VAL A 1 100 ? -12.883 -9.956 4.544 1.00 98.44 100 VAL A N 1
ATOM 794 C CA . VAL A 1 100 ? -13.070 -9.684 3.104 1.00 98.44 100 VAL A CA 1
ATOM 795 C C . VAL A 1 100 ? -11.991 -10.388 2.268 1.00 98.44 100 VAL A C 1
ATOM 797 O O . VAL A 1 100 ? -11.365 -9.826 1.364 1.00 98.44 100 VAL A O 1
ATOM 800 N N . GLU A 1 101 ? -11.711 -11.654 2.585 1.00 98.6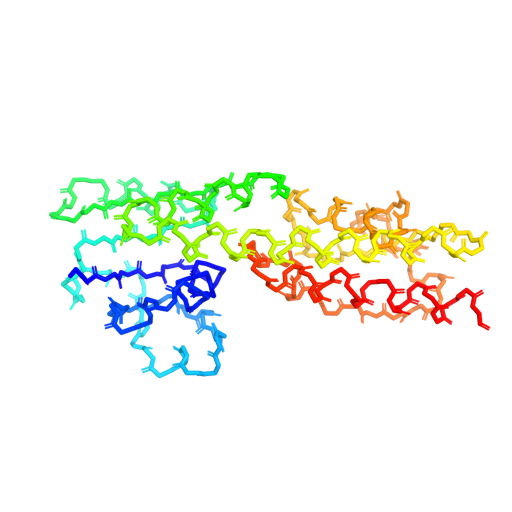2 101 GLU A N 1
ATOM 801 C CA . GLU A 1 101 ? -10.640 -12.443 1.965 1.00 98.62 101 GLU A CA 1
ATOM 802 C C . GLU A 1 101 ? -10.821 -12.592 0.450 1.00 98.62 101 GLU A C 1
ATOM 804 O O . GLU A 1 101 ? -9.840 -12.671 -0.293 1.00 98.62 101 GLU A O 1
ATOM 809 N N . LYS A 1 102 ? -12.071 -12.613 -0.027 1.00 98.50 102 LYS A N 1
ATOM 810 C CA . LYS A 1 102 ? -12.390 -12.713 -1.455 1.00 98.50 102 LYS A CA 1
ATOM 811 C C . LYS A 1 102 ? -11.972 -11.449 -2.207 1.00 98.50 102 LYS A C 1
ATOM 813 O O . LYS A 1 102 ? -11.364 -11.549 -3.274 1.00 98.50 102 LYS A O 1
ATOM 818 N N . GLU A 1 103 ? -12.288 -10.280 -1.665 1.00 98.62 103 GLU A N 1
ATOM 819 C CA . GLU A 1 103 ? -11.901 -8.972 -2.188 1.00 98.62 103 GLU A CA 1
ATOM 820 C C . GLU A 1 103 ? -10.375 -8.842 -2.182 1.00 98.62 103 GLU A C 1
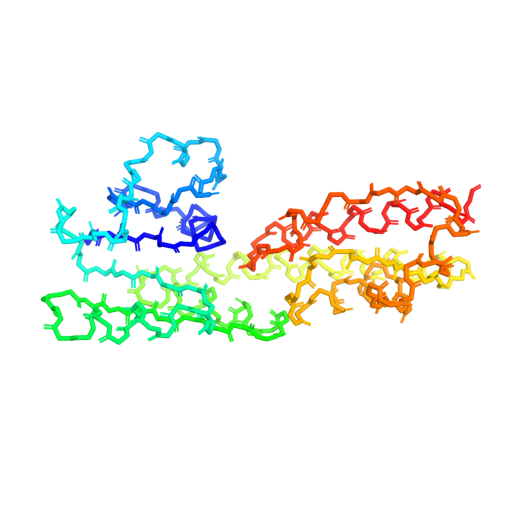ATOM 822 O O . GLU A 1 103 ? -9.784 -8.497 -3.205 1.00 98.62 103 GLU A O 1
ATOM 827 N N . ALA A 1 104 ? -9.722 -9.233 -1.084 1.00 98.69 104 ALA A N 1
ATOM 828 C CA . ALA A 1 104 ? -8.265 -9.226 -0.983 1.00 98.69 104 ALA A CA 1
ATOM 829 C C . ALA A 1 104 ? -7.597 -10.151 -2.006 1.00 98.69 104 ALA A C 1
ATOM 831 O O . ALA A 1 104 ? -6.648 -9.750 -2.684 1.00 98.69 104 ALA A O 1
ATOM 832 N N . ALA A 1 105 ? -8.117 -11.368 -2.188 1.00 98.62 105 ALA A N 1
ATOM 833 C CA . ALA A 1 105 ? -7.630 -12.285 -3.212 1.00 98.62 105 ALA A CA 1
ATOM 834 C C . ALA A 1 105 ? -7.800 -11.710 -4.628 1.00 98.62 105 ALA A C 1
ATOM 836 O O . ALA A 1 105 ? -6.905 -11.868 -5.462 1.00 98.62 105 ALA A O 1
ATOM 837 N N . ALA A 1 106 ? -8.912 -11.019 -4.899 1.00 98.56 106 ALA A N 1
ATOM 838 C CA . ALA A 1 106 ? -9.153 -10.369 -6.183 1.00 98.56 106 ALA A CA 1
ATOM 839 C C . ALA A 1 106 ? -8.165 -9.221 -6.444 1.00 98.56 106 ALA A C 1
ATOM 841 O O . ALA A 1 106 ? -7.591 -9.160 -7.532 1.00 98.56 106 ALA A O 1
ATOM 842 N N . VAL A 1 107 ? -7.911 -8.363 -5.449 1.00 98.56 107 VAL A N 1
ATOM 843 C CA . VAL A 1 107 ? -6.921 -7.274 -5.544 1.00 98.56 107 VAL A CA 1
ATOM 844 C C . VAL A 1 107 ? -5.524 -7.835 -5.812 1.00 98.56 107 VAL A C 1
ATOM 846 O O . VAL A 1 107 ? -4.855 -7.410 -6.755 1.00 98.56 107 VAL A O 1
ATOM 849 N N . VAL A 1 108 ? -5.097 -8.848 -5.053 1.00 98.69 108 VAL A N 1
ATOM 850 C CA . VAL A 1 108 ? -3.787 -9.484 -5.260 1.00 98.69 108 VAL A CA 1
ATOM 851 C C . VAL A 1 108 ? -3.681 -10.100 -6.656 1.00 98.69 108 VAL A C 1
ATOM 853 O O . VAL A 1 108 ? -2.666 -9.920 -7.330 1.00 98.69 108 VAL A O 1
ATOM 856 N N . LEU A 1 109 ? -4.724 -10.788 -7.127 1.00 98.56 109 LEU A N 1
ATOM 857 C CA . LEU A 1 109 ? -4.737 -11.369 -8.469 1.00 98.56 109 LEU A CA 1
ATOM 858 C C . LEU A 1 109 ? -4.607 -10.291 -9.557 1.00 98.56 109 LEU A C 1
ATOM 860 O O . LEU A 1 109 ? -3.836 -10.469 -10.502 1.00 98.56 109 LEU A O 1
ATOM 864 N N . GLN A 1 110 ? -5.317 -9.169 -9.419 1.00 98.31 110 GLN A N 1
ATOM 865 C CA . GLN A 1 110 ? -5.217 -8.038 -10.346 1.00 98.31 110 GLN A CA 1
ATOM 866 C C . GLN A 1 110 ? -3.804 -7.445 -10.367 1.00 98.31 110 GLN A C 1
ATOM 868 O O . GLN A 1 110 ? -3.254 -7.209 -11.446 1.00 98.31 110 GLN A O 1
ATOM 873 N N . MET A 1 111 ? -3.180 -7.268 -9.198 1.00 98.00 111 MET A N 1
ATOM 874 C CA . MET A 1 111 ? -1.800 -6.785 -9.104 1.00 98.00 111 MET A CA 1
ATOM 875 C C . MET A 1 111 ? -0.817 -7.732 -9.796 1.00 98.00 111 MET A C 1
ATOM 877 O O . MET A 1 111 ? -0.003 -7.300 -10.616 1.00 98.00 111 MET A O 1
ATOM 881 N N . GLN A 1 112 ? -0.928 -9.035 -9.523 1.00 98.44 112 GLN A N 1
ATOM 882 C CA . GLN A 1 112 ? -0.087 -10.061 -10.137 1.00 98.44 112 GLN A CA 1
ATOM 883 C C . GLN A 1 112 ? -0.221 -10.075 -11.663 1.00 98.44 112 GLN A C 1
ATOM 885 O O . GLN A 1 112 ? 0.786 -10.143 -12.370 1.00 98.44 112 GLN A O 1
ATOM 890 N N . GLN A 1 113 ? -1.449 -9.992 -12.181 1.00 98.38 113 GLN A N 1
ATOM 891 C CA . GLN A 1 113 ? -1.704 -9.919 -13.620 1.00 98.38 113 GLN A CA 1
ATOM 892 C C . GLN A 1 113 ? -1.094 -8.655 -14.230 1.00 98.38 113 GLN A C 1
ATOM 894 O O . GLN A 1 113 ? -0.372 -8.743 -15.223 1.00 98.38 113 GLN A O 1
ATOM 899 N N . GLY A 1 114 ? -1.303 -7.499 -13.596 1.00 97.94 114 GLY A N 1
ATOM 900 C CA . GLY A 1 114 ? -0.764 -6.225 -14.057 1.00 97.94 114 GLY A CA 1
ATOM 901 C C . GLY A 1 114 ? 0.764 -6.215 -14.134 1.00 97.94 114 GLY A C 1
ATOM 902 O O . GLY A 1 114 ? 1.327 -5.841 -15.163 1.00 97.94 114 GLY A O 1
ATOM 903 N N . LEU A 1 115 ? 1.443 -6.689 -13.088 1.00 97.19 115 LEU A N 1
ATOM 904 C CA . LEU A 1 115 ? 2.905 -6.784 -13.068 1.00 97.19 115 LEU A CA 1
ATOM 905 C C . LEU A 1 115 ? 3.435 -7.832 -14.057 1.00 97.19 115 LEU A C 1
ATOM 907 O O . LEU A 1 115 ? 4.453 -7.600 -14.712 1.00 97.19 115 LEU A O 1
ATOM 911 N N . LYS A 1 116 ? 2.733 -8.959 -14.234 1.00 97.75 116 LYS A N 1
ATOM 912 C CA . LYS A 1 116 ? 3.079 -9.968 -15.248 1.00 97.75 116 LYS A CA 1
ATOM 913 C C . LYS A 1 116 ? 2.970 -9.410 -16.667 1.00 97.75 116 LYS A C 1
ATOM 915 O O . LYS A 1 116 ? 3.828 -9.700 -17.503 1.00 97.75 116 LYS A O 1
ATOM 920 N N . ASP A 1 117 ? 1.952 -8.601 -16.940 1.00 97.88 117 ASP A N 1
ATOM 921 C CA . ASP A 1 117 ? 1.789 -7.941 -18.233 1.00 97.88 117 ASP A CA 1
ATOM 922 C C . ASP A 1 117 ? 2.919 -6.948 -18.510 1.00 97.88 117 ASP A C 1
ATOM 924 O O . ASP A 1 117 ? 3.465 -6.951 -19.616 1.00 97.88 117 ASP A O 1
ATOM 928 N N . VAL A 1 118 ? 3.311 -6.146 -17.512 1.00 96.12 118 VAL A N 1
ATOM 929 C CA . VAL A 1 118 ? 4.480 -5.258 -17.617 1.00 96.12 118 VAL A CA 1
ATOM 930 C C . VAL A 1 118 ? 5.739 -6.075 -17.892 1.00 96.12 118 VAL A C 1
ATOM 932 O O . VAL A 1 118 ? 6.451 -5.778 -18.849 1.00 96.12 118 VAL A O 1
ATOM 935 N N . LYS A 1 119 ? 5.965 -7.165 -17.145 1.00 95.62 119 LYS A N 1
ATOM 936 C CA . LYS A 1 119 ? 7.131 -8.034 -17.350 1.00 95.62 119 LYS A CA 1
ATOM 937 C C . LYS A 1 119 ? 7.190 -8.604 -18.762 1.00 95.62 119 LYS A C 1
ATOM 939 O O . LYS A 1 119 ? 8.250 -8.610 -19.376 1.00 95.62 119 LYS A O 1
ATOM 944 N N . ARG A 1 120 ? 6.062 -9.084 -19.294 1.00 96.06 120 ARG A N 1
ATOM 945 C CA . ARG A 1 120 ? 5.990 -9.615 -20.665 1.00 96.06 120 ARG A CA 1
ATOM 946 C C . ARG A 1 120 ? 6.319 -8.539 -21.697 1.00 96.06 120 ARG A C 1
ATOM 948 O O . ARG A 1 120 ? 6.994 -8.822 -22.675 1.00 96.06 120 ARG A O 1
ATOM 955 N N . LYS A 1 121 ? 5.839 -7.312 -21.504 1.00 94.38 121 LYS A N 1
ATOM 956 C CA . LYS A 1 121 ? 6.163 -6.203 -22.409 1.00 94.38 121 LYS A CA 1
ATOM 957 C C . LYS A 1 121 ? 7.633 -5.796 -22.304 1.00 94.38 121 LYS A C 1
ATOM 959 O O . LYS A 1 121 ? 8.260 -5.512 -23.320 1.00 94.38 121 LYS A O 1
ATOM 964 N N . SER A 1 122 ? 8.206 -5.835 -21.102 1.00 92.00 122 SER A N 1
ATOM 965 C CA . SER A 1 122 ? 9.599 -5.457 -20.871 1.00 92.00 122 SER A CA 1
ATOM 966 C C . SER A 1 122 ? 10.603 -6.398 -21.545 1.00 92.00 122 SER A C 1
ATOM 968 O O . SER A 1 122 ? 11.737 -5.996 -21.782 1.00 92.00 122 SER A O 1
ATOM 970 N N . THR A 1 123 ? 10.236 -7.652 -21.853 1.00 90.69 123 THR A N 1
ATOM 971 C CA . THR A 1 123 ? 11.123 -8.573 -22.592 1.00 90.69 123 THR A CA 1
ATOM 972 C C . THR A 1 123 ? 11.279 -8.207 -24.065 1.00 90.69 123 THR A C 1
ATOM 974 O O . THR A 1 123 ? 12.136 -8.775 -24.729 1.00 90.69 123 THR A O 1
ATOM 977 N N . LEU A 1 124 ? 10.441 -7.304 -24.581 1.00 88.94 124 LEU A N 1
ATOM 978 C CA . LEU A 1 124 ? 10.503 -6.822 -25.962 1.00 88.94 124 LEU A CA 1
ATOM 979 C C . LEU A 1 124 ? 11.445 -5.621 -26.125 1.00 88.94 124 LEU A C 1
ATOM 981 O O . LEU A 1 124 ? 11.659 -5.172 -27.245 1.00 88.94 124 LEU A O 1
ATOM 985 N N . LEU A 1 125 ? 11.985 -5.083 -25.027 1.00 86.38 125 LEU A N 1
ATOM 986 C CA . LEU A 1 125 ? 12.935 -3.978 -25.083 1.00 86.38 125 LEU A CA 1
ATOM 987 C C . LEU A 1 125 ? 14.274 -4.461 -25.676 1.00 86.38 125 LEU A C 1
ATOM 989 O O . LEU A 1 125 ? 14.763 -5.518 -25.269 1.00 86.38 125 LEU A O 1
ATOM 993 N N . PRO A 1 126 ? 14.888 -3.702 -26.604 1.00 81.44 126 PRO A N 1
ATOM 994 C CA . PRO A 1 126 ? 16.109 -4.117 -27.302 1.00 81.44 126 PRO A CA 1
ATOM 995 C C . PRO A 1 126 ? 17.334 -4.209 -26.379 1.00 81.44 126 PRO A C 1
ATOM 997 O O . PRO A 1 126 ? 18.270 -4.954 -26.663 1.00 81.44 126 PRO A O 1
ATOM 1000 N N . SER A 1 127 ? 17.335 -3.476 -25.265 1.00 77.12 127 SER A N 1
ATOM 1001 C CA . SER A 1 127 ? 18.345 -3.554 -24.208 1.00 77.12 127 SER A CA 1
ATOM 1002 C C . SER A 1 127 ? 17.734 -3.172 -22.859 1.00 77.12 127 SER A C 1
ATOM 1004 O O . SER A 1 127 ? 16.666 -2.559 -22.803 1.00 77.12 127 SER A O 1
ATOM 1006 N N . ARG A 1 128 ? 18.384 -3.551 -21.752 1.00 70.44 128 ARG A N 1
ATOM 1007 C CA . ARG A 1 128 ? 17.975 -3.098 -20.417 1.00 70.44 128 ARG A CA 1
ATOM 1008 C C . ARG A 1 128 ? 18.720 -1.821 -20.059 1.00 70.44 128 ARG A C 1
ATOM 1010 O O . ARG A 1 128 ? 19.939 -1.763 -20.173 1.00 70.44 128 ARG A O 1
ATOM 1017 N N . GLN A 1 129 ? 17.977 -0.808 -19.630 1.00 68.50 129 GLN A N 1
ATOM 1018 C CA . GLN A 1 129 ? 18.531 0.484 -19.231 1.00 68.50 129 GLN A CA 1
ATOM 1019 C C . GLN A 1 129 ? 18.779 0.526 -17.719 1.00 68.50 129 GLN A C 1
ATOM 1021 O O . GLN A 1 129 ? 18.086 -0.133 -16.934 1.00 68.50 129 GLN A O 1
ATOM 1026 N N . GLY A 1 130 ? 19.782 1.298 -17.304 1.00 66.56 130 GLY A N 1
ATOM 1027 C CA . GLY A 1 130 ? 19.942 1.698 -15.908 1.00 66.56 130 GLY A CA 1
ATOM 1028 C C . GLY A 1 130 ? 18.973 2.830 -15.569 1.00 66.56 130 GLY A C 1
ATOM 1029 O O . GLY A 1 130 ? 18.688 3.670 -16.416 1.00 66.56 130 GLY A O 1
ATOM 1030 N N . VAL A 1 131 ? 18.475 2.856 -14.336 1.00 67.94 131 VAL A N 1
ATOM 1031 C CA . VAL A 1 131 ? 17.627 3.931 -13.815 1.00 67.94 131 VAL A CA 1
ATOM 1032 C C . VAL A 1 131 ? 18.150 4.396 -12.459 1.00 67.94 131 VAL A C 1
ATOM 1034 O O . VAL A 1 131 ? 18.702 3.625 -11.672 1.00 67.94 131 VAL A O 1
ATOM 1037 N N . TYR A 1 132 ? 17.967 5.673 -12.169 1.00 67.38 132 TYR A N 1
ATOM 1038 C CA . TYR A 1 132 ? 18.149 6.236 -10.842 1.00 67.38 132 TYR A CA 1
ATOM 1039 C C . TYR A 1 132 ? 16.772 6.610 -10.336 1.00 67.38 132 TYR A C 1
ATOM 1041 O O . TYR A 1 132 ? 16.009 7.254 -11.051 1.00 67.38 132 TYR A O 1
ATOM 1049 N N . ILE A 1 133 ? 16.451 6.160 -9.130 1.00 67.06 133 ILE A N 1
ATOM 1050 C CA . ILE A 1 133 ? 15.201 6.502 -8.466 1.00 67.06 133 ILE A CA 1
ATOM 1051 C C . ILE A 1 133 ? 15.619 7.180 -7.168 1.00 67.06 133 ILE A C 1
ATOM 1053 O O . ILE A 1 133 ? 16.015 6.518 -6.208 1.00 67.06 133 ILE A O 1
ATOM 1057 N N . GLU A 1 134 ? 15.629 8.508 -7.205 1.00 61.41 134 GLU A N 1
ATOM 1058 C CA . GLU A 1 134 ? 15.981 9.351 -6.068 1.00 61.41 134 GLU A CA 1
ATOM 1059 C C . GLU A 1 134 ? 14.956 9.210 -4.944 1.00 61.41 134 GLU A C 1
ATOM 1061 O O . GLU A 1 134 ? 13.769 9.033 -5.205 1.00 61.41 134 GLU A O 1
ATOM 1066 N N . GLY A 1 135 ? 15.414 9.278 -3.691 1.00 60.56 135 GLY A N 1
ATOM 1067 C CA . GLY A 1 135 ? 14.519 9.436 -2.541 1.00 60.56 135 GLY A CA 1
ATOM 1068 C C . GLY A 1 135 ? 13.565 8.271 -2.257 1.00 60.56 135 GLY A C 1
ATOM 1069 O O . GLY A 1 135 ? 12.706 8.414 -1.397 1.00 60.56 135 GLY A O 1
ATOM 1070 N N . CYS A 1 136 ? 13.722 7.118 -2.918 1.00 66.12 136 CYS A N 1
ATOM 1071 C CA . CYS A 1 136 ? 12.811 5.976 -2.807 1.00 66.12 136 CYS A CA 1
ATOM 1072 C C . CYS A 1 136 ? 13.476 4.827 -2.013 1.00 66.12 136 CYS A C 1
ATOM 1074 O O . CYS A 1 136 ? 14.044 3.899 -2.602 1.00 66.12 136 CYS A O 1
ATOM 1076 N N . PRO A 1 137 ? 13.493 4.881 -0.661 1.00 67.44 137 PRO A N 1
ATOM 1077 C CA . PRO A 1 137 ? 14.182 3.900 0.181 1.00 67.44 137 PRO A CA 1
ATOM 1078 C C . PRO A 1 137 ? 13.472 2.540 0.239 1.00 67.44 137 PRO A C 1
ATOM 1080 O O . PRO A 1 137 ? 13.956 1.625 0.912 1.00 67.44 137 PRO A O 1
ATOM 1083 N N . GLN A 1 138 ? 12.313 2.394 -0.407 1.00 81.00 138 GLN A N 1
ATOM 1084 C CA . GLN A 1 138 ? 11.467 1.227 -0.241 1.00 81.00 138 GLN A CA 1
ATOM 1085 C C . GLN A 1 138 ? 12.114 -0.011 -0.889 1.00 81.00 138 GLN A C 1
ATOM 1087 O O . GLN A 1 138 ? 12.516 0.004 -2.056 1.00 81.00 138 GLN A O 1
ATOM 1092 N N . PRO A 1 139 ? 12.213 -1.128 -0.153 1.00 83.50 139 PRO A N 1
ATOM 1093 C CA . PRO A 1 139 ? 12.986 -2.291 -0.587 1.00 83.50 139 PRO A CA 1
ATOM 1094 C C . PRO A 1 139 ? 12.425 -2.979 -1.848 1.00 83.50 139 PRO A C 1
ATOM 1096 O O . PRO A 1 139 ? 13.207 -3.499 -2.647 1.00 83.50 139 PRO A O 1
ATOM 1099 N N . TRP A 1 140 ? 11.109 -2.908 -2.091 1.00 87.12 140 TRP A N 1
ATOM 1100 C CA . TRP A 1 140 ? 10.450 -3.513 -3.259 1.00 87.12 140 TRP A CA 1
ATOM 1101 C C . TRP A 1 140 ? 10.660 -2.737 -4.570 1.00 87.12 140 TRP A C 1
ATOM 1103 O O . TRP A 1 140 ? 10.419 -3.277 -5.649 1.00 87.12 140 TRP A O 1
ATOM 1113 N N . VAL A 1 141 ? 11.137 -1.490 -4.522 1.00 86.06 141 VAL A N 1
ATOM 1114 C CA . VAL A 1 141 ? 11.294 -0.614 -5.704 1.00 86.06 141 VAL A CA 1
ATOM 1115 C C . VAL A 1 141 ? 12.210 -1.243 -6.750 1.00 86.06 141 VAL A C 1
ATOM 1117 O O . VAL A 1 141 ? 11.950 -1.167 -7.951 1.00 86.06 141 VAL A O 1
ATOM 1120 N N . LYS A 1 142 ? 13.252 -1.951 -6.301 1.00 83.94 142 LYS A N 1
ATOM 1121 C CA . LYS A 1 142 ? 14.163 -2.689 -7.185 1.00 83.94 142 LYS A CA 1
ATOM 1122 C C . LYS A 1 142 ? 13.463 -3.811 -7.942 1.00 83.94 142 LYS A C 1
ATOM 1124 O O . LYS A 1 142 ? 13.748 -4.014 -9.120 1.00 83.94 142 LYS A O 1
ATOM 1129 N N . GLU A 1 143 ? 12.551 -4.528 -7.289 1.00 90.56 143 GLU A N 1
ATOM 1130 C CA . GLU A 1 143 ? 11.760 -5.577 -7.937 1.00 90.56 143 GLU A CA 1
ATOM 1131 C C . GLU A 1 143 ? 10.838 -4.974 -8.999 1.00 90.56 143 GLU A C 1
ATOM 1133 O O . GLU A 1 143 ? 10.780 -5.485 -10.118 1.00 90.56 143 GLU A O 1
ATOM 1138 N N . VAL A 1 144 ? 10.183 -3.849 -8.690 1.00 90.31 144 VAL A N 1
ATOM 1139 C CA . VAL A 1 144 ? 9.305 -3.136 -9.633 1.00 90.31 144 VAL A CA 1
ATOM 1140 C C . VAL A 1 144 ? 10.092 -2.636 -10.849 1.00 90.31 144 VAL A C 1
ATOM 1142 O O . VAL A 1 144 ? 9.688 -2.882 -11.987 1.00 90.31 144 VAL A O 1
ATOM 1145 N N . ALA A 1 145 ? 11.255 -2.018 -10.636 1.00 86.69 145 ALA A N 1
ATOM 1146 C CA . ALA A 1 145 ? 12.135 -1.579 -11.718 1.00 86.69 145 ALA A CA 1
ATOM 1147 C C . ALA A 1 145 ? 12.598 -2.760 -12.592 1.00 86.69 145 ALA A C 1
ATOM 1149 O O . ALA A 1 145 ? 12.541 -2.698 -13.822 1.00 86.69 145 ALA A O 1
ATOM 1150 N N . HIS A 1 146 ? 12.965 -3.883 -11.971 1.00 88.38 146 HIS A N 1
ATOM 1151 C CA . HIS A 1 146 ? 13.341 -5.094 -12.697 1.00 88.38 146 HIS A CA 1
ATOM 1152 C C . HIS A 1 146 ? 12.177 -5.704 -13.493 1.00 88.38 146 HIS A C 1
ATOM 1154 O O . HIS A 1 146 ? 12.374 -6.291 -14.567 1.00 88.38 146 HIS A O 1
ATOM 1160 N N . ILE A 1 147 ? 10.949 -5.589 -12.982 1.00 92.12 147 ILE A N 1
ATOM 1161 C CA . ILE A 1 147 ? 9.733 -5.976 -13.701 1.00 92.12 147 ILE A CA 1
ATOM 1162 C C . ILE A 1 147 ? 9.528 -5.092 -14.932 1.00 92.12 147 ILE A C 1
ATOM 1164 O O . ILE A 1 147 ? 9.201 -5.619 -15.991 1.00 92.12 147 ILE A O 1
ATOM 1168 N N . ALA A 1 148 ? 9.799 -3.794 -14.820 1.00 89.75 148 ALA A N 1
ATOM 1169 C CA . ALA A 1 148 ? 9.707 -2.832 -15.916 1.00 89.75 148 ALA A CA 1
ATOM 1170 C C . ALA A 1 148 ? 10.820 -2.959 -16.977 1.00 89.75 148 ALA A C 1
ATOM 1172 O O . ALA A 1 148 ? 10.751 -2.303 -18.013 1.00 89.75 148 ALA A O 1
ATOM 1173 N N . GLY A 1 149 ? 11.813 -3.834 -16.768 1.00 87.25 149 GLY A N 1
ATOM 1174 C CA . GLY A 1 149 ? 12.919 -4.060 -17.708 1.00 87.25 149 GLY A CA 1
ATOM 1175 C C . GLY A 1 149 ? 14.179 -3.247 -17.413 1.00 87.25 149 GLY A C 1
ATOM 1176 O O . GLY A 1 149 ? 15.090 -3.231 -18.237 1.00 87.25 149 GLY A O 1
ATOM 1177 N N . LEU A 1 150 ? 14.252 -2.615 -16.242 1.00 83.62 150 LEU A N 1
ATOM 1178 C CA . LEU A 1 150 ? 15.393 -1.816 -15.804 1.00 83.62 150 LEU A CA 1
ATOM 1179 C C . LEU A 1 150 ? 16.389 -2.703 -15.042 1.00 83.62 150 LEU A C 1
ATOM 1181 O O . LEU A 1 150 ? 16.003 -3.584 -14.271 1.00 83.62 150 LEU A O 1
ATOM 1185 N N . GLU A 1 151 ? 17.684 -2.521 -15.292 1.00 71.44 151 GLU A N 1
ATOM 1186 C CA . GLU A 1 151 ? 18.722 -3.435 -14.790 1.00 71.44 151 GLU A CA 1
ATOM 1187 C C . GLU A 1 151 ? 19.337 -2.989 -13.463 1.00 71.44 151 GLU A C 1
ATOM 1189 O O . GLU A 1 151 ? 19.678 -3.819 -12.620 1.00 71.44 151 GLU A O 1
ATOM 1194 N N . ARG A 1 152 ? 19.468 -1.678 -13.256 1.00 65.06 152 ARG A N 1
ATOM 1195 C CA . ARG A 1 152 ? 20.084 -1.098 -12.059 1.00 65.06 152 ARG A CA 1
ATOM 1196 C C . ARG A 1 152 ? 19.199 0.025 -11.555 1.00 65.06 152 ARG A C 1
ATOM 1198 O O . ARG A 1 152 ? 18.860 0.892 -12.344 1.00 65.06 152 ARG A O 1
ATOM 1205 N N . VAL A 1 153 ? 18.864 -0.004 -10.266 1.00 64.19 153 VAL A N 1
ATOM 1206 C CA . VAL A 1 153 ? 18.388 1.167 -9.516 1.00 64.19 153 VAL A CA 1
ATOM 1207 C C . VAL A 1 153 ? 19.595 1.688 -8.756 1.00 64.19 153 VAL A C 1
ATOM 1209 O O . VAL A 1 153 ? 20.088 1.004 -7.852 1.00 64.19 153 VAL A O 1
ATOM 1212 N N . ALA A 1 154 ? 20.144 2.815 -9.186 1.00 56.56 154 ALA A N 1
ATOM 1213 C CA . ALA A 1 154 ? 21.357 3.350 -8.582 1.00 56.56 154 ALA A CA 1
ATOM 1214 C C . ALA A 1 154 ? 21.077 4.151 -7.306 1.00 56.56 154 ALA A C 1
ATOM 1216 O O . ALA A 1 154 ? 19.924 4.438 -6.986 1.00 56.56 154 ALA A O 1
ATOM 1217 N N . ARG A 1 155 ? 22.137 4.463 -6.556 1.00 53.66 155 ARG A N 1
ATOM 1218 C CA . ARG A 1 155 ? 22.065 5.267 -5.328 1.00 53.66 155 ARG A CA 1
ATOM 1219 C C . ARG A 1 155 ? 22.281 6.744 -5.640 1.00 53.66 155 ARG A C 1
ATOM 1221 O O . ARG A 1 155 ? 22.793 7.082 -6.695 1.00 53.66 155 ARG A O 1
ATOM 1228 N N . GLU A 1 156 ? 21.948 7.613 -4.694 1.00 52.09 156 GLU A N 1
ATOM 1229 C CA . GLU A 1 156 ? 22.163 9.064 -4.808 1.00 52.09 156 GLU A CA 1
ATOM 1230 C C . GLU A 1 156 ? 23.629 9.433 -5.035 1.00 52.09 156 GLU A C 1
ATOM 1232 O O . GLU A 1 156 ? 23.941 10.298 -5.845 1.00 52.09 156 GLU A O 1
ATOM 1237 N N . SER A 1 157 ? 24.550 8.671 -4.444 1.00 49.84 157 SER A N 1
ATOM 1238 C CA . SER A 1 157 ? 25.985 8.774 -4.729 1.00 49.84 157 SER A CA 1
ATOM 1239 C C . SER A 1 157 ? 26.362 8.477 -6.188 1.00 49.84 157 SER A C 1
ATOM 1241 O O . SER A 1 157 ? 27.464 8.808 -6.607 1.00 49.84 157 SER A O 1
ATOM 1243 N N . ASP A 1 158 ? 25.469 7.836 -6.943 1.00 46.91 158 ASP A N 1
ATOM 1244 C CA . ASP A 1 158 ? 25.618 7.502 -8.360 1.00 46.91 158 ASP A CA 1
ATOM 1245 C C . ASP A 1 158 ? 24.791 8.452 -9.258 1.00 46.91 158 ASP A C 1
ATOM 1247 O O . ASP A 1 158 ? 24.746 8.256 -10.475 1.00 46.91 158 ASP A O 1
ATOM 1251 N N . ALA A 1 159 ? 24.116 9.467 -8.693 1.00 45.16 159 ALA A N 1
ATOM 1252 C CA . ALA A 1 159 ? 23.210 10.358 -9.424 1.00 45.16 159 ALA A CA 1
ATOM 1253 C C . ALA A 1 159 ? 23.927 11.137 -10.540 1.00 45.16 159 ALA A C 1
ATOM 1255 O O . ALA A 1 159 ? 23.367 11.294 -11.625 1.00 45.16 159 ALA A O 1
ATOM 1256 N N . GLU A 1 160 ? 25.200 11.510 -10.350 1.00 36.59 160 GLU A N 1
ATOM 1257 C CA . GLU A 1 160 ? 26.027 12.118 -11.409 1.00 36.59 160 GLU A CA 1
ATOM 1258 C C . GLU A 1 160 ? 26.150 11.223 -12.656 1.00 36.59 160 GLU A C 1
ATOM 1260 O O . GLU A 1 160 ? 26.280 11.723 -13.773 1.00 36.59 160 GLU A O 1
ATOM 1265 N N . ILE A 1 161 ? 26.046 9.899 -12.498 1.00 37.84 161 ILE A N 1
ATOM 1266 C CA . ILE A 1 161 ? 26.150 8.933 -13.598 1.00 37.84 161 ILE A CA 1
ATOM 1267 C C . ILE A 1 161 ? 24.807 8.787 -14.338 1.00 37.84 161 ILE A C 1
ATOM 1269 O O . ILE A 1 161 ? 24.801 8.445 -15.521 1.00 37.84 161 ILE A O 1
ATOM 1273 N N . ILE A 1 162 ? 23.666 9.114 -13.717 1.00 40.94 162 ILE A N 1
ATOM 1274 C CA . ILE A 1 162 ? 22.327 8.865 -14.298 1.00 40.94 162 ILE A CA 1
ATOM 1275 C C . ILE A 1 162 ? 21.600 10.128 -14.756 1.00 40.94 162 ILE A C 1
ATOM 1277 O O . ILE A 1 162 ? 20.685 10.058 -15.575 1.00 40.94 162 ILE A O 1
ATOM 1281 N N . VAL A 1 163 ? 22.129 11.302 -14.427 1.00 39.47 163 VAL A N 1
ATOM 1282 C CA . VAL A 1 163 ? 21.808 12.525 -15.177 1.00 39.47 163 VAL A CA 1
ATOM 1283 C C . VAL A 1 163 ? 22.287 12.428 -16.649 1.00 39.47 163 VAL A C 1
ATOM 1285 O O . VAL A 1 163 ? 21.840 13.198 -17.496 1.00 39.47 163 VAL A O 1
ATOM 1288 N N . SER A 1 164 ? 23.130 11.442 -17.006 1.00 38.09 164 SER A N 1
ATOM 1289 C CA . SER A 1 164 ? 23.827 11.382 -18.304 1.00 38.09 164 SER A CA 1
ATOM 1290 C C . SER A 1 164 ? 23.188 10.548 -19.433 1.00 38.09 164 SER A C 1
ATOM 1292 O O . SER A 1 164 ? 23.723 10.546 -20.540 1.00 38.09 164 SER A O 1
ATOM 1294 N N . HIS A 1 165 ? 22.041 9.886 -19.232 1.00 40.00 165 HIS A N 1
ATOM 1295 C CA . HIS A 1 165 ? 21.221 9.383 -20.352 1.00 40.00 165 HIS A CA 1
ATOM 1296 C C . HIS A 1 165 ? 19.811 9.994 -20.278 1.00 40.00 165 HIS A C 1
ATOM 1298 O O . HIS A 1 165 ? 18.936 9.522 -19.559 1.00 40.00 165 HIS A O 1
ATOM 1304 N N . ASN A 1 166 ? 19.621 11.090 -21.020 1.00 49.59 166 ASN A N 1
ATOM 1305 C CA . ASN A 1 166 ? 18.361 11.804 -21.291 1.00 49.59 166 ASN A CA 1
ATOM 1306 C C . ASN A 1 166 ? 17.585 12.459 -20.121 1.00 49.59 166 ASN A C 1
ATOM 1308 O O . ASN A 1 166 ? 16.508 13.001 -20.360 1.00 49.59 166 ASN A O 1
ATOM 1312 N N . GLY A 1 167 ? 18.117 12.502 -18.893 1.00 47.53 167 GLY A N 1
ATOM 1313 C CA . GLY A 1 167 ? 17.808 13.558 -17.908 1.00 47.53 167 GLY A CA 1
ATOM 1314 C C . GLY A 1 167 ? 16.338 13.786 -17.499 1.00 47.53 167 GLY A C 1
ATOM 1315 O O . GLY A 1 167 ? 15.973 14.924 -17.209 1.00 47.53 167 GLY A O 1
ATOM 1316 N N . ARG A 1 168 ? 15.476 12.758 -17.461 1.00 51.16 168 ARG A N 1
ATOM 1317 C CA . ARG A 1 168 ? 14.094 12.891 -16.947 1.00 51.16 168 ARG A CA 1
ATOM 1318 C C . ARG A 1 168 ? 13.989 12.460 -15.481 1.00 51.16 168 ARG A C 1
ATOM 1320 O O . ARG A 1 168 ? 14.336 11.332 -15.148 1.00 51.16 168 ARG A O 1
ATOM 1327 N N . ILE A 1 169 ? 13.441 13.341 -14.643 1.00 54.44 169 ILE A N 1
ATOM 1328 C CA . ILE A 1 169 ? 13.015 13.037 -13.269 1.00 54.44 169 ILE A CA 1
ATOM 1329 C C . ILE A 1 169 ? 11.689 12.271 -13.345 1.00 54.44 169 ILE A C 1
ATOM 1331 O O . ILE A 1 169 ? 10.751 12.725 -14.001 1.00 54.44 169 ILE A O 1
ATOM 1335 N N . ILE A 1 170 ? 11.623 11.106 -12.703 1.00 57.03 170 ILE A N 1
ATOM 1336 C CA . ILE A 1 170 ? 10.402 10.304 -12.581 1.00 57.03 170 ILE A CA 1
ATOM 1337 C C . ILE A 1 170 ? 9.809 10.569 -11.201 1.00 57.03 170 ILE A C 1
ATOM 1339 O O . ILE A 1 170 ? 10.502 10.395 -10.201 1.00 57.03 170 ILE A O 1
ATOM 1343 N N . ASP A 1 171 ? 8.538 10.963 -11.150 1.00 58.59 171 ASP A N 1
ATOM 1344 C CA . ASP A 1 171 ? 7.800 11.058 -9.892 1.00 58.59 171 ASP A CA 1
ATOM 1345 C C . ASP A 1 171 ? 7.660 9.657 -9.271 1.00 58.59 171 ASP A C 1
ATOM 1347 O O . ASP A 1 171 ? 7.012 8.761 -9.827 1.00 58.59 171 ASP A O 1
ATOM 1351 N N . ALA A 1 172 ? 8.321 9.456 -8.132 1.00 63.03 172 ALA A N 1
ATOM 1352 C CA . ALA A 1 172 ? 8.380 8.184 -7.428 1.00 63.03 172 ALA A CA 1
ATOM 1353 C C . ALA A 1 172 ? 7.154 7.926 -6.537 1.00 63.03 172 ALA A C 1
ATOM 1355 O O . ALA A 1 172 ? 7.067 6.840 -5.962 1.00 63.03 172 ALA A O 1
ATOM 1356 N N . ALA A 1 173 ? 6.175 8.840 -6.460 1.00 65.62 173 ALA A N 1
ATOM 1357 C CA . ALA A 1 173 ? 5.022 8.706 -5.563 1.00 65.62 173 ALA A CA 1
ATOM 1358 C C . ALA A 1 173 ? 4.254 7.380 -5.749 1.00 65.62 173 ALA A C 1
ATOM 1360 O O . ALA A 1 173 ? 3.766 6.793 -4.784 1.00 65.62 173 ALA A O 1
ATOM 1361 N N . PHE A 1 174 ? 4.196 6.849 -6.977 1.00 68.38 174 PHE A N 1
ATOM 1362 C CA . PHE A 1 174 ? 3.584 5.541 -7.263 1.00 68.38 174 PHE A CA 1
ATOM 1363 C C . PHE A 1 174 ? 4.407 4.342 -6.761 1.00 68.38 174 PHE A C 1
ATOM 1365 O O . PHE A 1 174 ? 3.860 3.259 -6.573 1.00 68.38 174 PHE A O 1
ATOM 1372 N N . LEU A 1 175 ? 5.720 4.503 -6.595 1.00 75.69 175 LEU A N 1
ATOM 1373 C CA . LEU A 1 175 ? 6.656 3.455 -6.171 1.00 75.69 175 LEU A CA 1
ATOM 1374 C C . LEU A 1 175 ? 6.814 3.405 -4.647 1.00 75.69 175 LEU A C 1
ATOM 1376 O O . LEU A 1 175 ? 7.116 2.345 -4.090 1.00 75.69 175 LEU A O 1
ATOM 1380 N N . GLU A 1 176 ? 6.558 4.527 -3.978 1.00 77.25 176 GLU A N 1
ATOM 1381 C CA . GLU A 1 176 ? 6.624 4.663 -2.522 1.00 77.25 176 GLU A CA 1
ATOM 1382 C C . GLU A 1 176 ? 5.463 3.970 -1.798 1.00 77.25 176 GLU A C 1
ATOM 1384 O O . GLU A 1 176 ? 5.599 3.587 -0.634 1.00 77.25 176 GLU A O 1
ATOM 1389 N N . ARG A 1 177 ? 4.329 3.764 -2.479 1.00 85.12 177 ARG A N 1
ATOM 1390 C CA . ARG A 1 177 ? 3.105 3.225 -1.874 1.00 85.12 177 ARG A CA 1
ATOM 1391 C C . ARG A 1 177 ? 2.988 1.718 -2.090 1.00 85.12 177 ARG A C 1
ATOM 1393 O O . ARG A 1 177 ? 2.768 1.244 -3.201 1.00 85.12 177 ARG A O 1
ATOM 1400 N N . ALA A 1 178 ? 3.121 0.953 -1.008 1.00 86.94 178 ALA A N 1
ATOM 1401 C CA . ALA A 1 178 ? 3.017 -0.505 -1.007 1.00 86.94 178 ALA A CA 1
ATOM 1402 C C . ALA A 1 178 ? 1.570 -0.984 -1.221 1.00 86.94 178 ALA A C 1
ATOM 1404 O O . ALA A 1 178 ? 0.878 -1.312 -0.263 1.00 86.94 178 ALA A O 1
ATOM 1405 N N . GLY A 1 179 ? 1.092 -1.035 -2.464 1.00 90.88 179 GLY A N 1
ATOM 1406 C CA . GLY A 1 179 ? -0.302 -1.391 -2.719 1.00 90.88 179 GLY A CA 1
ATOM 1407 C C . GLY A 1 179 ? -0.671 -1.509 -4.197 1.00 90.88 179 GLY A C 1
ATOM 1408 O O . GLY A 1 179 ? 0.211 -1.648 -5.050 1.00 90.88 179 GLY A O 1
ATOM 1409 N N . PRO A 1 180 ? -1.976 -1.465 -4.522 1.00 90.25 180 PRO A N 1
ATOM 1410 C CA . PRO A 1 180 ? -2.482 -1.655 -5.883 1.00 90.25 180 PRO A CA 1
ATOM 1411 C C . PRO A 1 180 ? -1.849 -0.730 -6.935 1.00 90.25 180 PRO A C 1
ATOM 1413 O O . PRO A 1 180 ? -1.611 -1.164 -8.066 1.00 90.25 180 PRO A O 1
ATOM 1416 N N . ARG A 1 181 ? -1.493 0.507 -6.561 1.00 89.50 181 ARG A N 1
ATOM 1417 C CA . ARG A 1 181 ? -0.857 1.488 -7.461 1.00 89.50 181 ARG A CA 1
ATOM 1418 C C . ARG A 1 181 ? 0.560 1.133 -7.904 1.00 89.50 181 ARG A C 1
ATOM 1420 O O . ARG A 1 181 ? 1.030 1.683 -8.899 1.00 89.50 181 ARG A O 1
ATOM 1427 N N . LEU A 1 182 ? 1.212 0.143 -7.292 1.00 91.06 182 LEU A N 1
ATOM 1428 C CA . LEU A 1 182 ? 2.508 -0.346 -7.781 1.00 91.06 182 LEU A CA 1
ATOM 1429 C C . LEU A 1 182 ? 2.448 -0.839 -9.231 1.00 91.06 182 LEU A C 1
ATOM 1431 O O . LEU A 1 182 ? 3.441 -0.756 -9.954 1.00 91.06 182 LEU A O 1
ATOM 1435 N N . VAL A 1 183 ? 1.289 -1.325 -9.688 1.00 93.31 183 VAL A N 1
ATOM 1436 C CA . VAL A 1 183 ? 1.092 -1.715 -11.092 1.00 93.31 183 VAL A CA 1
ATOM 1437 C C . VAL A 1 183 ? 1.223 -0.507 -12.024 1.00 93.31 183 VAL A C 1
ATOM 1439 O O . VAL A 1 183 ? 1.793 -0.627 -13.110 1.00 93.31 183 VAL A O 1
ATOM 1442 N N . GLU A 1 184 ? 0.708 0.653 -11.618 1.00 89.69 184 GLU A N 1
ATOM 1443 C CA . GLU A 1 184 ? 0.810 1.906 -12.373 1.00 89.69 184 GLU A CA 1
ATOM 1444 C C . GLU A 1 184 ? 2.252 2.404 -12.395 1.00 89.69 184 GLU A C 1
ATOM 1446 O O . GLU A 1 184 ? 2.766 2.700 -13.473 1.00 89.69 184 GLU A O 1
ATOM 1451 N N . GLY A 1 185 ? 2.942 2.368 -11.249 1.00 86.81 185 GLY A N 1
ATOM 1452 C CA . GLY A 1 185 ? 4.374 2.667 -11.169 1.00 86.81 185 GLY A CA 1
ATOM 1453 C C . GLY A 1 185 ? 5.204 1.779 -12.105 1.00 86.81 185 GLY A C 1
ATOM 1454 O O . GLY A 1 185 ? 6.032 2.273 -12.870 1.00 86.81 185 GLY A O 1
ATOM 1455 N N . ALA A 1 186 ? 4.927 0.473 -12.141 1.00 90.19 186 ALA A N 1
ATOM 1456 C CA . ALA A 1 186 ? 5.599 -0.459 -13.050 1.00 90.19 186 ALA A CA 1
ATOM 1457 C C . ALA A 1 186 ? 5.339 -0.124 -14.532 1.00 90.19 186 ALA A C 1
ATOM 1459 O O . ALA A 1 186 ? 6.254 -0.173 -15.357 1.00 90.19 186 ALA A O 1
ATOM 1460 N N . ARG A 1 187 ? 4.093 0.223 -14.884 1.00 91.19 187 ARG A N 1
ATOM 1461 C CA . ARG A 1 187 ? 3.715 0.633 -16.249 1.00 91.19 187 ARG A CA 1
ATOM 1462 C C . ARG A 1 187 ? 4.400 1.932 -16.654 1.00 91.19 187 ARG A C 1
ATOM 1464 O O . ARG A 1 187 ? 4.847 2.024 -17.793 1.00 91.19 187 ARG A O 1
ATOM 1471 N N . TYR A 1 188 ? 4.497 2.892 -15.739 1.00 86.19 188 TYR A N 1
ATOM 1472 C CA . TYR A 1 188 ? 5.166 4.167 -15.971 1.00 86.19 188 TYR A CA 1
ATOM 1473 C C . TYR A 1 188 ? 6.657 3.962 -16.260 1.00 86.19 188 TYR A C 1
ATOM 1475 O O . TYR A 1 188 ? 7.155 4.414 -17.291 1.00 86.19 188 TYR A O 1
ATOM 1483 N N . LEU A 1 189 ? 7.345 3.186 -15.413 1.00 85.06 189 LEU A N 1
ATOM 1484 C CA . LEU A 1 189 ? 8.752 2.829 -15.614 1.00 85.06 189 LEU A CA 1
ATOM 1485 C C . LEU A 1 189 ? 8.983 2.112 -16.953 1.00 85.06 189 LEU A C 1
ATOM 1487 O O . LEU A 1 189 ? 9.938 2.418 -17.664 1.00 85.06 189 LEU A O 1
ATOM 1491 N N . TYR A 1 190 ? 8.097 1.181 -17.320 1.00 87.50 190 TYR A N 1
ATOM 1492 C CA . TYR A 1 190 ? 8.174 0.501 -18.613 1.00 87.50 190 TYR A CA 1
ATOM 1493 C C . TYR A 1 190 ? 7.954 1.463 -19.788 1.00 87.50 190 TYR A C 1
ATOM 1495 O O . TYR A 1 190 ? 8.699 1.399 -20.762 1.00 87.50 190 TYR A O 1
ATOM 1503 N N . GLY A 1 191 ? 6.953 2.345 -19.711 1.00 85.69 191 GLY A N 1
ATOM 1504 C CA . GLY A 1 191 ? 6.665 3.330 -20.757 1.00 85.69 191 GLY A CA 1
ATOM 1505 C C . GLY A 1 191 ? 7.859 4.246 -21.012 1.00 85.69 191 GLY A C 1
ATOM 1506 O O . GLY A 1 191 ? 8.286 4.395 -22.153 1.00 85.69 191 GLY A O 1
ATOM 1507 N N . TRP A 1 192 ? 8.474 4.749 -19.940 1.00 81.88 192 TRP A N 1
ATOM 1508 C CA . TRP A 1 192 ? 9.709 5.524 -20.028 1.00 81.88 192 TRP A CA 1
ATOM 1509 C C . TRP A 1 192 ? 10.850 4.735 -20.689 1.00 81.88 192 TRP A C 1
ATOM 1511 O O . TRP A 1 192 ? 11.530 5.255 -21.575 1.00 81.88 192 TRP A O 1
ATOM 1521 N N . ALA A 1 193 ? 11.056 3.473 -20.295 1.00 79.94 193 ALA A N 1
ATOM 1522 C CA . ALA A 1 193 ? 12.104 2.635 -20.878 1.00 79.94 193 ALA A CA 1
ATOM 1523 C C . ALA A 1 193 ? 11.859 2.378 -22.372 1.00 79.94 193 ALA A C 1
ATOM 1525 O O . ALA A 1 193 ? 12.795 2.395 -23.167 1.00 79.94 193 ALA A O 1
ATOM 1526 N N . PHE A 1 194 ? 10.600 2.163 -22.755 1.00 85.06 194 PHE A N 1
ATOM 1527 C CA . PHE A 1 194 ? 10.199 1.955 -24.140 1.00 85.06 194 PHE A CA 1
ATOM 1528 C C . PHE A 1 194 ? 10.488 3.183 -25.012 1.00 85.06 194 PHE A C 1
ATOM 1530 O O . PHE A 1 194 ? 11.111 3.018 -26.059 1.00 85.06 194 PHE A O 1
ATOM 1537 N N . GLU A 1 195 ? 10.108 4.383 -24.553 1.00 82.62 195 GLU A N 1
ATOM 1538 C CA . GLU A 1 195 ? 10.352 5.667 -25.240 1.00 82.62 195 GLU A CA 1
ATOM 1539 C C . GLU A 1 195 ? 11.838 6.002 -25.418 1.00 82.62 195 GLU A C 1
ATOM 1541 O O . GLU A 1 195 ? 12.198 6.691 -26.361 1.00 82.62 195 GLU A O 1
ATOM 1546 N N . ASN A 1 196 ? 12.716 5.563 -24.513 1.00 73.50 196 ASN A N 1
ATOM 1547 C CA . ASN A 1 196 ? 14.153 5.850 -24.629 1.00 73.50 196 ASN A CA 1
ATOM 1548 C C . ASN A 1 196 ? 14.898 4.865 -25.539 1.00 73.50 196 ASN A C 1
ATOM 1550 O O . ASN A 1 196 ? 16.054 5.099 -25.886 1.00 73.50 196 ASN A O 1
ATOM 1554 N N . LEU A 1 197 ? 14.266 3.743 -25.880 1.00 74.31 197 LEU A N 1
ATOM 1555 C CA . LEU A 1 197 ? 14.874 2.652 -26.638 1.00 74.31 197 LEU A CA 1
ATOM 1556 C C . LEU A 1 197 ? 14.371 2.553 -28.084 1.00 74.31 197 LEU A C 1
ATOM 1558 O O . LEU A 1 197 ? 14.884 1.716 -28.829 1.00 74.31 197 LEU A O 1
ATOM 1562 N N . HIS A 1 198 ? 13.384 3.369 -28.459 1.00 73.38 198 HIS A N 1
ATOM 1563 C CA . HIS A 1 198 ? 12.761 3.428 -29.783 1.00 73.38 198 HIS A CA 1
ATOM 1564 C C . HIS A 1 198 ? 12.592 4.883 -30.209 1.00 73.38 198 HIS A C 1
ATOM 1566 O O . HIS A 1 198 ? 12.756 5.147 -31.420 1.00 73.38 198 HIS A O 1
#